Protein AF-A0A4U7CE16-F1 (afdb_monomer_lite)

Sequence (248 aa):
MDGSRDRGVTTVVATILMVAIVVILAATISVVILDFESELPEPQQLRGFGDTEVTLGPEHRSWGGWNNGNSNPPRGDIDVVRVPYVAGPTFQGDEVGSILVSWEGSNGEGGQVRFLNPNRFDADTAQTFHDGDVGDFCTGDFGVGETLTIRMAHNRYQAGGTGTDVADIGEQYVESNQNDIARGDDEPFFRVENRYPIDFSGDRPMEPGDSVEILLIGVNDEQPIARTTAVATAASGEPTERDKPECR

Foldseek 3Di:
DDDDDPDDDPPVVVVVVVVVVVVVVVVPQPQPDDDPPDDDPDDFFDWGWGAKAKEAALAAAPDPQQQVPPPCRVGHQKIKIKIATADGDKAALQFFQKKKKWWADPVRFIKIKIAGAPVPPDPPVPQDDDVPDLADKDAGIADHRKMKMFIWGWCQRGDDDPPHHCVVPNTWTDFFCRGAIAMHPRAHHTHTNTTRGMDMDTDHDDDFFIKMKMFTATSVNPDTNDIDIDTYHYDPDYRHYDDRDGND

Structure (mmCIF, N/CA/C/O backbone):
data_AF-A0A4U7CE16-F1
#
_entry.id   AF-A0A4U7CE16-F1
#
loop_
_atom_site.group_PDB
_atom_site.id
_atom_site.type_symbol
_atom_site.label_atom_id
_atom_site.label_alt_id
_atom_site.label_comp_id
_atom_site.label_asym_id
_atom_site.label_entity_id
_atom_site.label_seq_id
_atom_site.pdbx_PDB_ins_code
_atom_site.Cartn_x
_atom_site.Cartn_y
_atom_site.Cartn_z
_atom_site.occupancy
_atom_site.B_iso_or_equiv
_atom_site.auth_seq_id
_atom_site.auth_comp_id
_atom_site.auth_asym_id
_atom_site.auth_atom_id
_atom_site.pdbx_PDB_model_num
ATOM 1 N N . MET A 1 1 ? 0.925 35.547 64.489 1.00 35.84 1 MET A N 1
ATOM 2 C CA . MET A 1 1 ? 1.123 36.283 63.226 1.00 35.84 1 MET A CA 1
ATOM 3 C C . MET A 1 1 ? 2.478 35.858 62.698 1.00 35.84 1 MET A C 1
ATOM 5 O O . MET A 1 1 ? 3.447 36.059 63.406 1.00 35.84 1 MET A O 1
ATOM 9 N N . ASP A 1 2 ? 2.658 35.212 61.565 1.00 41.19 2 ASP A N 1
ATOM 10 C CA . ASP A 1 2 ? 1.772 34.566 60.610 1.00 41.19 2 ASP A CA 1
ATOM 11 C C . ASP A 1 2 ? 2.713 33.612 59.856 1.00 41.19 2 ASP A C 1
ATOM 13 O O . ASP A 1 2 ? 3.817 34.006 59.480 1.00 41.19 2 ASP A O 1
ATOM 17 N N . GLY A 1 3 ? 2.361 32.335 59.771 1.00 37.75 3 GLY A N 1
ATOM 18 C CA . GLY A 1 3 ? 3.216 31.288 59.218 1.00 37.75 3 GLY A CA 1
ATOM 19 C C . GLY A 1 3 ? 2.505 30.660 58.038 1.00 37.75 3 GLY A C 1
ATOM 20 O O . GLY A 1 3 ? 1.941 29.576 58.182 1.00 37.75 3 GLY A O 1
ATOM 21 N N . SER A 1 4 ? 2.483 31.359 56.903 1.00 46.19 4 SER A N 1
ATOM 22 C CA . SER A 1 4 ? 1.840 30.852 55.695 1.00 46.19 4 SER A CA 1
ATOM 23 C C . SER A 1 4 ? 2.658 29.694 55.119 1.00 46.19 4 SER A C 1
ATOM 25 O O . SER A 1 4 ? 3.797 29.856 54.677 1.00 46.19 4 SER A O 1
ATOM 27 N N . ARG A 1 5 ? 2.082 28.491 55.187 1.00 45.28 5 ARG A N 1
ATOM 28 C CA . ARG A 1 5 ? 2.558 27.286 54.506 1.00 45.28 5 ARG A CA 1
ATOM 29 C C . ARG A 1 5 ? 2.034 27.304 53.071 1.00 45.28 5 ARG A C 1
ATOM 31 O O . ARG A 1 5 ? 0.951 26.796 52.808 1.00 45.28 5 ARG A O 1
ATOM 38 N N . ASP A 1 6 ? 2.843 27.799 52.144 1.00 52.38 6 ASP A N 1
ATOM 39 C CA . ASP A 1 6 ? 2.691 27.510 50.715 1.00 52.38 6 ASP A CA 1
ATOM 40 C C . ASP A 1 6 ? 3.179 26.089 50.421 1.00 52.38 6 ASP A C 1
ATOM 42 O O . ASP A 1 6 ? 4.308 25.909 49.975 1.00 52.38 6 ASP A O 1
ATOM 46 N N . ARG A 1 7 ? 2.371 25.055 50.693 1.00 51.38 7 ARG A N 1
ATOM 47 C CA . ARG A 1 7 ? 2.555 23.710 50.106 1.00 51.38 7 ARG A CA 1
ATOM 48 C C . ARG A 1 7 ? 1.221 22.973 50.055 1.00 51.38 7 ARG A C 1
ATOM 50 O O . ARG A 1 7 ? 0.735 22.518 51.084 1.00 51.38 7 ARG A O 1
ATOM 57 N N . GLY A 1 8 ? 0.662 22.822 48.855 1.00 47.28 8 GLY A N 1
ATOM 58 C CA . GLY A 1 8 ? -0.489 21.937 48.645 1.00 47.28 8 GLY A CA 1
ATOM 59 C C . GLY A 1 8 ? -1.270 22.104 47.342 1.00 47.28 8 GLY A C 1
ATOM 60 O O . GLY A 1 8 ? -2.175 21.315 47.108 1.00 47.28 8 GLY A O 1
ATOM 61 N N . VAL A 1 9 ? -0.957 23.089 46.492 1.00 50.03 9 VAL A N 1
ATOM 62 C CA . VAL A 1 9 ? -1.762 23.350 45.278 1.00 50.03 9 VAL A CA 1
ATOM 63 C C . VAL A 1 9 ? -1.094 22.842 43.992 1.00 50.03 9 VAL A C 1
ATOM 65 O O . VAL A 1 9 ? -1.777 22.503 43.035 1.00 50.03 9 VAL A O 1
ATOM 68 N N . THR A 1 10 ? 0.231 22.689 43.954 1.00 53.84 10 THR A N 1
ATOM 69 C CA . THR A 1 10 ? 0.952 22.357 42.710 1.00 53.84 10 THR A CA 1
ATOM 70 C C . THR A 1 10 ? 0.846 20.890 42.292 1.00 53.84 10 THR A C 1
ATOM 72 O O . THR A 1 10 ? 0.733 20.610 41.103 1.00 53.84 10 THR A O 1
ATOM 75 N N . THR A 1 11 ? 0.834 19.942 43.232 1.00 54.38 11 THR A N 1
ATOM 76 C CA . THR A 1 11 ? 0.821 18.505 42.893 1.00 54.38 11 THR A CA 1
ATOM 77 C C . THR A 1 11 ? -0.542 18.033 42.388 1.00 54.38 11 THR A C 1
ATOM 79 O O . THR A 1 11 ? -0.596 17.242 41.456 1.00 54.38 11 THR A O 1
ATOM 82 N N . VAL A 1 12 ? -1.637 18.551 42.958 1.00 57.28 12 VAL A N 1
ATOM 83 C CA . VAL A 1 12 ? -3.010 18.197 42.551 1.00 57.28 12 VAL A CA 1
ATOM 84 C C . VAL A 1 12 ? -3.356 18.804 41.192 1.00 57.28 12 VAL A C 1
ATOM 86 O O . VAL A 1 12 ? -3.973 18.154 40.356 1.00 57.28 12 VAL A O 1
ATOM 89 N N . VAL A 1 13 ? -2.918 20.038 40.934 1.00 59.47 13 VAL A N 1
ATOM 90 C CA . VAL A 1 13 ? -3.118 20.679 39.629 1.00 59.47 13 VAL A CA 1
ATOM 91 C C . VAL A 1 13 ? -2.316 19.958 38.544 1.00 59.47 13 VAL A C 1
ATOM 93 O O . VAL A 1 13 ? -2.847 19.733 37.462 1.00 59.47 13 VAL A O 1
ATOM 96 N N . ALA A 1 14 ? -1.086 19.522 38.841 1.00 55.75 14 ALA A N 1
ATOM 97 C CA . ALA A 1 14 ? -0.264 18.761 37.901 1.00 55.75 14 ALA A CA 1
ATOM 98 C C . ALA A 1 14 ? -0.860 17.385 37.564 1.00 55.75 14 ALA A C 1
ATOM 100 O O . ALA A 1 14 ? -0.851 16.999 36.398 1.00 55.75 14 ALA A O 1
ATOM 101 N N . THR A 1 15 ? -1.419 16.660 38.541 1.00 62.19 15 THR A N 1
ATOM 102 C CA . THR A 1 15 ? -2.098 15.386 38.262 1.00 62.19 15 THR A CA 1
ATOM 103 C C . THR A 1 15 ? -3.389 15.586 37.480 1.00 62.19 15 THR A C 1
ATOM 105 O O . THR A 1 15 ? -3.625 14.839 36.539 1.00 62.19 15 THR A O 1
ATOM 108 N N . ILE A 1 16 ? -4.191 16.609 37.788 1.00 62.06 16 ILE A N 1
ATOM 109 C CA . ILE A 1 16 ? -5.405 16.912 37.012 1.00 62.06 16 ILE A CA 1
ATOM 110 C C . ILE A 1 16 ? -5.051 17.299 35.570 1.00 62.06 16 ILE A C 1
ATOM 112 O O . ILE A 1 16 ? -5.687 16.807 34.644 1.00 62.06 16 ILE A O 1
ATOM 116 N N . LEU A 1 17 ? -4.019 18.121 35.360 1.00 58.97 17 LEU A N 1
ATOM 117 C CA . LEU A 1 17 ? -3.547 18.490 34.020 1.00 58.97 17 LEU A CA 1
ATOM 118 C C . LEU A 1 17 ? -2.989 17.294 33.249 1.00 58.97 17 LEU A C 1
ATOM 120 O O . LEU A 1 17 ? -3.288 17.147 32.070 1.00 58.97 17 LEU A O 1
ATOM 124 N N . MET A 1 18 ? -2.217 16.422 33.899 1.00 63.91 18 MET A N 1
ATOM 125 C CA . MET A 1 18 ? -1.669 15.229 33.255 1.00 63.91 18 MET A CA 1
ATOM 126 C C . MET A 1 18 ? -2.779 14.240 32.881 1.00 63.91 18 MET A C 1
ATOM 128 O O . MET A 1 18 ? -2.788 13.742 31.761 1.00 63.91 18 MET A O 1
ATOM 132 N N . VAL A 1 19 ? -3.758 14.015 33.765 1.00 55.16 19 VAL A N 1
ATOM 133 C CA . VAL A 1 19 ? -4.943 13.195 33.462 1.00 55.16 19 VAL A CA 1
ATOM 134 C C . VAL A 1 19 ? -5.762 13.831 32.339 1.00 55.16 19 VAL A C 1
ATOM 136 O O . VAL A 1 19 ? -6.171 13.124 31.432 1.00 55.16 19 VAL A O 1
ATOM 139 N N . ALA A 1 20 ? -5.949 15.152 32.334 1.00 49.94 20 ALA A N 1
ATOM 140 C CA . ALA A 1 20 ? -6.667 15.839 31.263 1.00 49.94 20 ALA A CA 1
ATOM 141 C C . ALA A 1 20 ? -5.947 15.728 29.908 1.00 49.94 20 ALA A C 1
ATOM 143 O O . ALA A 1 20 ? -6.600 15.476 28.905 1.00 49.94 20 ALA A O 1
ATOM 144 N N . ILE A 1 21 ? -4.616 15.848 29.868 1.00 54.53 21 ILE A N 1
ATOM 145 C CA . ILE A 1 21 ? -3.825 15.685 28.636 1.00 54.53 21 ILE A CA 1
ATOM 146 C C . ILE A 1 21 ? -3.866 14.234 28.151 1.00 54.53 21 ILE A C 1
ATOM 148 O O . ILE A 1 21 ? -4.062 14.004 26.964 1.00 54.53 21 ILE A O 1
ATOM 152 N N . VAL A 1 22 ? -3.746 13.254 29.052 1.00 55.81 22 VAL A N 1
ATOM 153 C CA . VAL A 1 22 ? -3.864 11.830 28.698 1.00 55.81 22 VAL A CA 1
ATOM 154 C C . VAL A 1 22 ? -5.277 11.498 28.216 1.00 55.81 22 VAL A C 1
ATOM 156 O O . VAL A 1 22 ? -5.419 10.744 27.265 1.00 55.81 22 VAL A O 1
ATOM 159 N N . VAL A 1 23 ? -6.322 12.091 28.802 1.00 51.50 23 VAL A N 1
ATOM 160 C CA . VAL A 1 23 ? -7.711 11.920 28.344 1.00 51.50 23 VAL A CA 1
ATOM 161 C C . VAL A 1 23 ? -7.940 12.594 26.991 1.00 51.50 23 VAL A C 1
ATOM 163 O O . VAL A 1 23 ? -8.629 12.019 26.161 1.00 51.50 23 VAL A O 1
ATOM 166 N N . ILE A 1 24 ? -7.343 13.760 26.729 1.00 52.06 24 ILE A N 1
ATOM 167 C CA . ILE A 1 24 ? -7.416 14.415 25.413 1.00 52.06 24 ILE A CA 1
ATOM 168 C C . ILE A 1 24 ? -6.667 13.587 24.358 1.00 52.06 24 ILE A C 1
ATOM 170 O O . ILE A 1 24 ? -7.214 13.372 23.286 1.00 52.06 24 ILE A O 1
ATOM 174 N N . LEU A 1 25 ? -5.479 13.057 24.671 1.00 45.91 25 LEU A N 1
ATOM 175 C CA . LEU A 1 25 ? -4.702 12.189 23.771 1.00 45.91 25 LEU A CA 1
ATOM 176 C C . LEU A 1 25 ? -5.328 10.795 23.580 1.00 45.91 25 LEU A C 1
ATOM 178 O O . LEU A 1 25 ? -5.179 10.194 22.526 1.00 45.91 25 LEU A O 1
ATOM 182 N N . ALA A 1 26 ? -6.048 10.268 24.573 1.00 44.22 26 ALA A N 1
ATOM 183 C CA . ALA A 1 26 ? -6.816 9.030 24.429 1.00 44.22 26 ALA A CA 1
ATOM 184 C C . ALA A 1 26 ? -8.153 9.256 23.698 1.00 44.22 26 ALA A C 1
ATOM 186 O O . ALA A 1 26 ? -8.701 8.325 23.116 1.00 44.22 26 ALA A O 1
ATOM 187 N N . ALA A 1 27 ? -8.681 10.484 23.718 1.00 42.16 27 ALA A N 1
ATOM 188 C CA . ALA A 1 27 ? -9.877 10.877 22.977 1.00 42.16 27 ALA A CA 1
ATOM 189 C C . ALA A 1 27 ? -9.585 11.268 21.519 1.00 42.16 27 ALA A C 1
ATOM 191 O O . ALA A 1 27 ? -10.527 11.405 20.745 1.00 42.16 27 ALA A O 1
ATOM 192 N N . THR A 1 28 ? -8.316 11.397 21.115 1.00 40.38 28 THR A N 1
ATOM 193 C CA . THR A 1 28 ? -7.918 11.511 19.703 1.00 40.38 28 THR A CA 1
ATOM 194 C C . THR A 1 28 ? -7.777 10.149 19.027 1.00 40.38 28 THR A C 1
ATOM 196 O O . THR A 1 28 ? -6.995 10.015 18.097 1.00 40.38 28 THR A O 1
ATOM 199 N N . ILE A 1 29 ? -8.550 9.138 19.442 1.00 39.38 29 ILE A N 1
ATOM 200 C CA . ILE A 1 29 ? -8.924 8.078 18.502 1.00 39.38 29 ILE A CA 1
ATOM 201 C C . ILE A 1 29 ? -9.864 8.761 17.511 1.00 39.38 29 ILE A C 1
ATOM 203 O O . ILE A 1 29 ? -11.071 8.871 17.744 1.00 39.38 29 ILE A O 1
ATOM 207 N N . SER A 1 30 ? -9.283 9.320 16.455 1.00 36.53 30 SER A N 1
ATOM 208 C CA . SER A 1 30 ? -10.023 9.951 15.374 1.00 36.53 30 SER A CA 1
ATOM 209 C C . SER A 1 30 ? -10.700 8.843 14.579 1.00 36.53 30 SER A C 1
ATOM 211 O O . SER A 1 30 ? -10.203 8.412 13.547 1.00 36.53 30 SER A O 1
ATOM 213 N N . VAL A 1 31 ? -11.840 8.350 15.067 1.00 39.25 31 VAL A N 1
ATOM 214 C CA . VAL A 1 31 ? -12.735 7.555 14.228 1.00 39.25 31 VAL A CA 1
ATOM 215 C C . VAL A 1 31 ? -13.282 8.525 13.183 1.00 39.25 31 VAL A C 1
ATOM 217 O O . VAL A 1 31 ? -14.218 9.281 13.449 1.00 39.25 31 VAL A O 1
ATOM 220 N N . VAL A 1 32 ? -12.643 8.575 12.016 1.00 41.62 32 VAL A N 1
ATOM 221 C CA . VAL A 1 32 ? -13.118 9.355 10.872 1.00 41.62 32 VAL A CA 1
ATOM 222 C C . VAL A 1 32 ? -14.379 8.668 10.346 1.00 41.62 32 VAL A C 1
ATOM 224 O O . VAL A 1 32 ? -14.320 7.736 9.553 1.00 41.62 32 VAL A O 1
ATOM 227 N N . ILE A 1 33 ? -15.541 9.103 10.837 1.00 44.31 33 ILE A N 1
ATOM 228 C CA . ILE A 1 33 ? -16.855 8.696 10.330 1.00 44.31 33 ILE A CA 1
ATOM 229 C C . ILE A 1 33 ? -17.274 9.739 9.293 1.00 44.31 33 ILE A C 1
ATOM 231 O O . ILE A 1 33 ? -17.913 10.736 9.626 1.00 44.31 33 ILE A O 1
ATOM 235 N N . LEU A 1 34 ? -16.869 9.541 8.040 1.00 44.91 34 LEU A N 1
ATOM 236 C CA . LEU A 1 34 ? -17.351 10.335 6.911 1.00 44.91 34 LEU A CA 1
ATOM 237 C C . LEU A 1 34 ? -18.367 9.506 6.116 1.00 44.91 34 LEU A C 1
ATOM 239 O O . LEU A 1 34 ? -18.010 8.610 5.360 1.00 44.91 34 LEU A O 1
ATOM 243 N N . ASP A 1 35 ? -19.634 9.814 6.385 1.00 39.78 35 ASP A N 1
ATOM 244 C CA . ASP A 1 35 ? -20.831 9.656 5.551 1.00 39.78 35 ASP A CA 1
ATOM 245 C C . ASP A 1 35 ? -20.966 8.351 4.725 1.00 39.78 35 ASP A C 1
ATOM 247 O O . ASP A 1 35 ? -20.438 8.209 3.619 1.00 39.78 35 ASP A O 1
ATOM 251 N N . PHE A 1 36 ? -21.727 7.393 5.267 1.00 47.00 36 PHE A N 1
ATOM 252 C CA . PHE A 1 36 ? -22.255 6.213 4.559 1.00 47.00 36 PHE A CA 1
ATOM 253 C C . PHE A 1 36 ? -23.797 6.253 4.451 1.00 47.00 36 PHE A C 1
ATOM 255 O O . PHE A 1 36 ? -24.425 5.244 4.135 1.00 47.00 36 PHE A O 1
ATOM 262 N N . GLU A 1 37 ? -24.444 7.388 4.746 1.00 38.41 37 GLU A N 1
ATOM 263 C CA . GLU A 1 37 ? -25.872 7.404 5.100 1.00 38.41 37 GLU A CA 1
ATOM 264 C C . GLU A 1 37 ? -26.881 7.478 3.938 1.00 38.41 37 GLU A C 1
ATOM 266 O O . GLU A 1 37 ? -28.078 7.560 4.204 1.00 38.41 37 GLU A O 1
ATOM 271 N N . SER A 1 38 ? -26.490 7.409 2.658 1.00 35.25 38 SER A N 1
ATOM 272 C CA . SER A 1 38 ? -27.481 7.630 1.583 1.00 35.25 38 SER A CA 1
ATOM 273 C C . SER A 1 38 ? -28.174 6.391 0.996 1.00 35.25 38 SER A C 1
ATOM 275 O O . SER A 1 38 ? -29.303 6.557 0.542 1.00 35.25 38 SER A O 1
ATOM 277 N N . GLU A 1 39 ? -27.602 5.174 0.992 1.00 41.22 39 GLU A N 1
ATOM 278 C CA . GLU A 1 39 ? -28.189 4.061 0.194 1.00 41.22 39 GLU A CA 1
ATOM 279 C C . GLU A 1 39 ? -27.985 2.620 0.731 1.00 41.22 39 GLU A C 1
ATOM 281 O O . GLU A 1 39 ? -27.942 1.672 -0.051 1.00 41.22 39 GLU A O 1
ATOM 286 N N . LEU A 1 40 ? -27.898 2.385 2.048 1.00 44.66 40 LEU A N 1
ATOM 287 C CA . LEU A 1 40 ? -27.743 1.013 2.574 1.00 44.66 40 LEU A CA 1
ATOM 288 C C . LEU A 1 40 ? -29.039 0.451 3.205 1.00 44.66 40 LEU A C 1
ATOM 290 O O . LEU A 1 40 ? -29.602 1.085 4.098 1.00 44.66 40 LEU A O 1
ATOM 294 N N . PRO A 1 41 ? -29.524 -0.741 2.784 1.00 46.22 41 PRO A N 1
ATOM 295 C CA . PRO A 1 41 ? -30.792 -1.316 3.256 1.00 46.22 41 PRO A CA 1
ATOM 296 C C . PRO A 1 41 ? -30.761 -1.885 4.689 1.00 46.22 41 PRO A C 1
ATOM 298 O O . PRO A 1 41 ? -31.822 -2.178 5.235 1.00 46.22 41 PRO A O 1
ATOM 301 N N . GLU A 1 42 ? -29.592 -2.002 5.328 1.00 45.81 42 GLU A N 1
ATOM 302 C CA . GLU A 1 42 ? -29.445 -2.428 6.727 1.00 45.81 42 GLU A CA 1
ATOM 303 C C . GLU A 1 42 ? -28.294 -1.672 7.416 1.00 45.81 42 GLU A C 1
ATOM 305 O O . GLU A 1 42 ? -27.315 -1.319 6.749 1.00 45.81 42 GLU A O 1
ATOM 310 N N . PRO A 1 43 ? -28.370 -1.420 8.740 1.00 48.38 43 PRO A N 1
ATOM 311 C CA . PRO A 1 43 ? -27.277 -0.795 9.473 1.00 48.38 43 PRO A CA 1
ATOM 312 C C . PRO A 1 43 ? -26.073 -1.740 9.486 1.00 48.38 43 PRO A C 1
ATOM 314 O O . PRO A 1 43 ? -26.057 -2.732 10.217 1.00 48.38 43 PRO A O 1
ATOM 317 N N . GLN A 1 44 ? -25.054 -1.434 8.680 1.00 53.88 44 GLN A N 1
ATOM 318 C CA . GLN A 1 44 ? -23.763 -2.104 8.790 1.00 53.88 44 GLN A CA 1
ATOM 319 C C . GLN A 1 44 ? -23.254 -1.943 10.229 1.00 53.88 44 GLN A C 1
ATOM 321 O O . GLN A 1 44 ? -23.283 -0.846 10.793 1.00 53.88 44 GLN A O 1
ATOM 326 N N . GLN A 1 45 ? -22.803 -3.038 10.848 1.00 60.50 45 GLN A N 1
ATOM 327 C CA . GLN A 1 45 ? -22.108 -2.940 12.130 1.00 60.50 45 GLN A CA 1
ATOM 328 C C . GLN A 1 45 ? -20.855 -2.088 11.917 1.00 60.50 45 GLN A C 1
ATOM 330 O O . GLN A 1 45 ? -19.993 -2.448 11.119 1.00 60.50 45 GLN A O 1
ATOM 335 N N . LEU A 1 46 ? -20.796 -0.946 12.603 1.00 72.69 46 LEU A N 1
ATOM 336 C CA . LEU A 1 46 ? -19.742 0.051 12.439 1.00 72.69 46 LEU A CA 1
ATOM 337 C C . LEU A 1 46 ? -18.360 -0.578 12.664 1.00 72.69 46 LEU A C 1
ATOM 339 O O . LEU A 1 46 ? -18.112 -1.189 13.705 1.00 72.69 46 LEU A O 1
ATOM 343 N N . ARG A 1 47 ? -17.467 -0.386 11.689 1.00 85.62 47 ARG A N 1
ATOM 344 C CA . ARG A 1 47 ? -16.061 -0.795 11.741 1.00 85.62 47 ARG A CA 1
ATOM 345 C C . ARG A 1 47 ? -15.200 0.451 11.888 1.00 85.62 47 ARG A C 1
ATOM 347 O O . ARG A 1 47 ? -15.240 1.338 11.042 1.00 85.62 47 ARG A O 1
ATOM 354 N N . GLY A 1 48 ? -14.481 0.541 12.999 1.00 87.19 48 GLY A N 1
ATOM 355 C CA . GLY A 1 48 ? -13.644 1.674 13.363 1.00 87.19 48 GLY A CA 1
ATOM 356 C C . GLY A 1 48 ? -12.168 1.343 13.215 1.00 87.19 48 GLY A C 1
ATOM 357 O O . GLY A 1 48 ? -11.682 0.372 13.803 1.00 87.19 48 GLY A O 1
ATOM 358 N N . PHE A 1 49 ? -11.458 2.188 12.477 1.00 93.69 49 PHE A N 1
ATOM 359 C CA . PHE A 1 49 ? -10.003 2.171 12.393 1.00 93.69 49 PHE A CA 1
ATOM 360 C C . PHE A 1 49 ? -9.393 3.224 13.321 1.00 93.69 49 PHE A C 1
ATOM 362 O O . PHE A 1 49 ? -10.025 4.236 13.631 1.00 93.69 49 PHE A O 1
ATOM 369 N N . GLY A 1 50 ? -8.188 2.941 13.808 1.00 91.94 50 GLY A N 1
ATOM 370 C CA . GLY A 1 50 ? -7.345 3.919 14.485 1.00 91.94 50 GLY A CA 1
ATOM 371 C C . GLY A 1 50 ? -6.611 4.808 13.481 1.00 91.94 50 GLY A C 1
ATOM 372 O O . GLY A 1 50 ? -6.924 4.816 12.288 1.00 91.94 50 GLY A O 1
ATOM 373 N N . ASP A 1 51 ? -5.598 5.521 13.969 1.00 94.50 51 ASP A N 1
ATOM 374 C CA . ASP A 1 51 ? -4.777 6.392 13.131 1.00 94.50 51 ASP A CA 1
ATOM 375 C C . ASP A 1 51 ? -4.056 5.560 12.063 1.00 94.50 51 ASP A C 1
ATOM 377 O O . ASP A 1 51 ? -3.207 4.719 12.360 1.00 94.50 51 ASP A O 1
ATOM 381 N N . THR A 1 52 ? -4.456 5.762 10.810 1.00 97.12 52 THR A N 1
ATOM 382 C CA . THR A 1 52 ? -3.872 5.077 9.658 1.00 97.12 52 THR A CA 1
ATOM 383 C C . THR A 1 52 ? -2.600 5.790 9.228 1.00 97.12 52 THR A C 1
ATOM 385 O O . THR A 1 52 ? -2.578 7.013 9.096 1.00 97.12 52 THR A O 1
ATOM 388 N N . GLU A 1 53 ? -1.546 5.024 8.974 1.00 98.31 53 GLU A N 1
ATOM 389 C CA . GLU A 1 53 ? -0.251 5.550 8.552 1.00 98.31 53 GLU A CA 1
ATOM 390 C C . GLU A 1 53 ? 0.044 5.133 7.115 1.00 98.31 53 GLU A C 1
ATOM 392 O O . GLU A 1 53 ? -0.098 3.963 6.761 1.00 98.31 53 GLU A O 1
ATOM 397 N N . VAL A 1 54 ? 0.503 6.077 6.293 1.00 98.69 54 VAL A N 1
ATOM 398 C CA . VAL A 1 54 ? 1.001 5.806 4.940 1.00 98.69 54 VAL A CA 1
ATOM 399 C C . VAL A 1 54 ? 2.444 6.276 4.868 1.00 98.69 54 VAL A C 1
ATOM 401 O O . VAL A 1 54 ? 2.732 7.474 4.951 1.00 98.69 54 VAL A O 1
ATOM 404 N N . THR A 1 55 ? 3.356 5.319 4.727 1.00 98.50 55 THR A N 1
ATOM 405 C CA . THR A 1 55 ? 4.794 5.574 4.632 1.00 98.50 55 THR A CA 1
ATOM 406 C C . THR A 1 55 ? 5.297 5.172 3.256 1.00 98.50 55 THR A C 1
ATOM 408 O O . THR A 1 55 ? 5.153 4.021 2.846 1.00 98.50 55 THR A O 1
ATOM 411 N N . LEU A 1 56 ? 5.906 6.120 2.551 1.00 97.94 56 LEU A N 1
ATOM 412 C CA . LEU A 1 56 ? 6.391 5.935 1.192 1.00 97.94 56 LEU A CA 1
ATOM 413 C C . LEU A 1 56 ? 7.841 5.456 1.181 1.00 97.94 56 LEU A C 1
ATOM 415 O O . LEU A 1 56 ? 8.723 6.136 1.716 1.00 97.94 56 LEU A O 1
ATOM 419 N N . GLY A 1 57 ? 8.073 4.313 0.544 1.00 96.31 57 GLY A N 1
ATOM 420 C CA . GLY A 1 57 ? 9.365 3.651 0.409 1.00 96.31 57 GLY A CA 1
ATOM 421 C C . GLY A 1 57 ? 10.123 3.314 1.706 1.00 96.31 57 GLY A C 1
ATOM 422 O O . GLY A 1 57 ? 11.340 3.505 1.719 1.00 96.31 57 GLY A O 1
ATOM 423 N N . PRO A 1 58 ? 9.504 2.849 2.811 1.00 96.69 58 PRO A N 1
ATOM 424 C CA . PRO A 1 58 ? 10.267 2.340 3.958 1.00 96.69 58 PRO A CA 1
ATOM 425 C C . PRO A 1 58 ? 10.946 0.993 3.669 1.00 96.69 58 PRO A C 1
ATOM 427 O O . PRO A 1 58 ? 11.891 0.614 4.361 1.00 96.69 58 PRO A O 1
ATOM 430 N N . GLU A 1 59 ? 10.469 0.269 2.657 1.00 95.88 59 GLU A N 1
ATOM 431 C CA . GLU A 1 59 ? 10.933 -1.062 2.282 1.00 95.88 59 GLU A CA 1
ATOM 432 C C . GLU A 1 59 ? 11.349 -1.077 0.805 1.00 95.88 59 GLU A C 1
ATOM 434 O O . GLU A 1 59 ? 10.866 -0.277 -0.002 1.00 95.88 59 GLU A O 1
ATOM 439 N N . HIS A 1 60 ? 12.241 -1.994 0.437 1.00 93.38 60 HIS A N 1
ATOM 440 C CA . HIS A 1 60 ? 12.574 -2.251 -0.960 1.00 93.38 60 HIS A CA 1
ATOM 441 C C . HIS A 1 60 ? 12.542 -3.740 -1.290 1.00 93.38 60 HIS A C 1
ATOM 443 O O . HIS A 1 60 ? 12.754 -4.600 -0.430 1.00 93.38 60 HIS A O 1
ATOM 449 N N . ARG A 1 61 ? 12.305 -4.056 -2.564 1.00 91.06 61 ARG A N 1
ATOM 450 C CA . ARG A 1 61 ? 12.336 -5.442 -3.050 1.00 91.06 61 ARG A CA 1
ATOM 451 C C . ARG A 1 61 ? 13.765 -6.015 -2.961 1.00 91.06 61 ARG A C 1
ATOM 453 O O . ARG A 1 61 ? 14.728 -5.308 -3.252 1.00 91.06 61 ARG A O 1
ATOM 460 N N . SER A 1 62 ? 13.912 -7.305 -2.646 1.00 82.31 62 SER A N 1
ATOM 461 C CA . SER A 1 62 ? 15.214 -7.989 -2.471 1.00 82.31 62 SER A CA 1
ATOM 462 C C . SER A 1 62 ? 16.050 -8.216 -3.748 1.00 82.31 62 SER A C 1
ATOM 464 O O . SER A 1 62 ? 17.116 -8.827 -3.713 1.00 82.31 62 SER A O 1
ATOM 466 N N . TRP A 1 63 ? 15.618 -7.709 -4.908 1.00 78.94 63 TRP A N 1
ATOM 467 C CA . TRP A 1 63 ? 16.337 -7.856 -6.181 1.00 78.94 63 TRP A CA 1
ATOM 468 C C . TRP A 1 63 ? 17.048 -6.554 -6.576 1.00 78.94 63 TRP A C 1
ATOM 470 O O . TRP A 1 63 ? 16.454 -5.486 -6.565 1.00 78.94 63 TRP A O 1
ATOM 480 N N . GLY A 1 64 ? 18.307 -6.622 -7.016 1.00 71.75 64 GLY A N 1
ATOM 481 C CA . GLY A 1 64 ? 19.159 -5.434 -7.202 1.00 71.75 64 GLY A CA 1
ATOM 482 C C . GLY A 1 64 ? 18.751 -4.406 -8.275 1.00 71.75 64 GLY A C 1
ATOM 483 O O . GLY A 1 64 ? 19.427 -3.392 -8.400 1.00 71.75 64 GLY A O 1
ATOM 484 N N . GLY A 1 65 ? 17.694 -4.639 -9.061 1.00 77.88 65 GLY A N 1
ATOM 485 C CA . GLY A 1 65 ? 17.201 -3.676 -10.058 1.00 77.88 65 GLY A CA 1
ATOM 486 C C . GLY A 1 65 ? 16.178 -2.677 -9.515 1.00 77.88 65 GLY A C 1
ATOM 487 O O . GLY A 1 65 ? 15.765 -1.782 -10.249 1.00 77.88 65 GLY A O 1
ATOM 488 N N . TRP A 1 66 ? 15.801 -2.800 -8.239 1.00 82.31 66 TRP A N 1
ATOM 489 C CA . TRP A 1 66 ? 14.825 -1.937 -7.576 1.00 82.31 66 TRP A CA 1
ATOM 490 C C . TRP A 1 66 ? 15.229 -0.455 -7.544 1.00 82.31 66 TRP A C 1
ATOM 492 O O . TRP A 1 66 ? 14.351 0.393 -7.476 1.00 82.31 66 TRP A O 1
ATOM 502 N N . ASN A 1 67 ? 16.532 -0.143 -7.602 1.00 81.06 67 ASN A N 1
ATOM 503 C CA . ASN A 1 67 ? 17.092 1.208 -7.466 1.00 81.06 67 ASN A CA 1
ATOM 504 C C . ASN A 1 67 ? 17.824 1.729 -8.718 1.00 81.06 67 ASN A C 1
ATOM 506 O O . ASN A 1 67 ? 18.503 2.752 -8.632 1.00 81.06 67 ASN A O 1
ATOM 510 N N . ASN A 1 68 ? 17.761 1.028 -9.857 1.00 80.44 68 ASN A N 1
ATOM 511 C CA . ASN A 1 68 ? 18.475 1.393 -11.091 1.00 80.44 68 ASN A CA 1
ATOM 512 C C . ASN A 1 68 ? 19.987 1.624 -10.865 1.00 80.44 68 ASN A C 1
ATOM 514 O O . ASN A 1 68 ? 20.594 2.559 -11.388 1.00 80.44 68 ASN A O 1
ATOM 518 N N . GLY A 1 69 ? 20.606 0.818 -9.999 1.00 75.50 69 GLY A N 1
ATOM 519 C CA . GLY A 1 69 ? 22.022 0.964 -9.658 1.00 75.50 69 GLY A CA 1
ATOM 520 C C . GLY A 1 69 ? 22.357 2.242 -8.880 1.00 75.50 69 GLY A C 1
ATOM 521 O O . GLY A 1 69 ? 23.538 2.541 -8.685 1.00 75.50 69 GLY A O 1
ATOM 522 N N . ASN A 1 70 ? 21.355 2.996 -8.416 1.00 74.38 70 ASN A N 1
ATOM 523 C CA . ASN A 1 70 ? 21.556 4.092 -7.485 1.00 74.38 70 ASN A CA 1
ATOM 524 C C . ASN A 1 70 ? 21.980 3.514 -6.132 1.00 74.38 70 ASN A C 1
ATOM 526 O O . ASN A 1 70 ? 21.209 2.832 -5.468 1.00 74.38 70 ASN A O 1
ATOM 530 N N . SER A 1 71 ? 23.206 3.810 -5.708 1.00 68.69 71 SER A N 1
ATOM 531 C CA . SER A 1 71 ? 23.745 3.332 -4.434 1.00 68.69 71 SER A CA 1
ATOM 532 C C . SER A 1 71 ? 23.151 4.026 -3.203 1.00 68.69 71 SER A C 1
ATOM 534 O O . SER A 1 71 ? 23.476 3.624 -2.094 1.00 68.69 71 SER A O 1
ATOM 536 N N . ASN A 1 72 ? 22.365 5.093 -3.383 1.00 69.50 72 ASN A N 1
ATOM 537 C CA . ASN A 1 72 ? 21.711 5.840 -2.307 1.00 69.50 72 ASN A CA 1
ATOM 538 C C . ASN A 1 72 ? 20.344 6.387 -2.775 1.00 69.50 72 ASN A C 1
ATOM 540 O O . ASN A 1 72 ? 20.192 7.599 -2.987 1.00 69.50 72 ASN A O 1
ATOM 544 N N . PRO A 1 73 ? 19.368 5.508 -3.052 1.00 73.50 73 PRO A N 1
ATOM 545 C CA . PRO A 1 73 ? 18.037 5.936 -3.448 1.00 73.50 73 PRO A CA 1
ATOM 546 C C . PRO A 1 73 ? 17.365 6.674 -2.280 1.00 73.50 73 PRO A C 1
ATOM 548 O O . PRO A 1 73 ? 17.533 6.289 -1.127 1.00 73.50 73 PRO A O 1
ATOM 551 N N . PRO A 1 74 ? 16.598 7.744 -2.551 1.00 80.88 74 PRO A N 1
ATOM 552 C CA . PRO A 1 74 ? 16.029 8.586 -1.497 1.00 80.88 74 PRO A CA 1
ATOM 553 C C . PRO A 1 74 ? 14.980 7.865 -0.635 1.00 80.88 74 PRO A C 1
ATOM 555 O O . PRO A 1 74 ? 14.667 8.342 0.452 1.00 80.88 74 PRO A O 1
ATOM 558 N N . ARG A 1 75 ? 14.409 6.769 -1.147 1.00 90.44 75 ARG A N 1
ATOM 559 C CA . ARG A 1 75 ? 13.461 5.871 -0.483 1.00 90.44 75 ARG A CA 1
ATOM 560 C C . ARG A 1 75 ? 13.424 4.535 -1.227 1.00 90.44 75 ARG A C 1
ATOM 562 O O . ARG A 1 75 ? 13.870 4.452 -2.374 1.00 90.44 75 ARG A O 1
ATOM 569 N N . GLY A 1 76 ? 12.891 3.518 -0.567 1.00 93.62 76 GLY A N 1
ATOM 570 C CA . GLY A 1 76 ? 12.587 2.214 -1.138 1.00 93.62 76 GLY A CA 1
ATOM 571 C C . GLY A 1 76 ? 11.486 2.270 -2.196 1.00 93.62 76 GLY A C 1
ATOM 572 O O . GLY A 1 76 ? 10.918 3.328 -2.473 1.00 93.62 76 GLY A O 1
ATOM 573 N N . ASP A 1 77 ? 11.201 1.124 -2.803 1.00 93.94 77 ASP A N 1
ATOM 574 C CA . ASP A 1 77 ? 10.213 0.990 -3.872 1.00 93.94 77 ASP A CA 1
ATOM 575 C C . ASP A 1 77 ? 8.948 0.218 -3.480 1.00 93.94 77 ASP A C 1
ATOM 577 O O . ASP A 1 77 ? 8.162 -0.175 -4.345 1.00 93.94 77 ASP A O 1
ATOM 581 N N . ILE A 1 78 ? 8.758 0.023 -2.175 1.00 96.75 78 ILE A N 1
ATOM 582 C CA . ILE A 1 78 ? 7.551 -0.527 -1.570 1.00 96.75 78 ILE A CA 1
ATOM 583 C C . ILE A 1 78 ? 6.986 0.522 -0.616 1.00 96.75 78 ILE A C 1
ATOM 585 O O . ILE A 1 78 ? 7.617 0.865 0.385 1.00 96.75 78 ILE A O 1
ATOM 589 N N . ASP A 1 79 ? 5.782 0.996 -0.910 1.00 98.12 79 ASP A N 1
ATOM 590 C CA . ASP A 1 79 ? 5.005 1.837 -0.006 1.00 98.12 79 ASP A CA 1
ATOM 591 C C . ASP A 1 79 ? 4.206 0.962 0.961 1.00 98.12 79 ASP A C 1
ATOM 593 O O . ASP A 1 79 ? 3.710 -0.106 0.590 1.00 98.12 79 ASP A O 1
ATOM 597 N N . VAL A 1 80 ? 4.074 1.417 2.207 1.00 98.62 80 VAL A N 1
ATOM 598 C CA . VAL A 1 80 ? 3.435 0.658 3.285 1.00 98.62 80 VAL A CA 1
ATOM 599 C C . VAL A 1 80 ? 2.307 1.470 3.902 1.00 98.62 80 VAL A C 1
ATOM 601 O O . VAL A 1 80 ? 2.515 2.590 4.373 1.00 98.62 80 VAL A O 1
ATOM 604 N N . VAL A 1 81 ? 1.119 0.870 3.948 1.00 98.75 81 VAL A N 1
ATOM 605 C CA . VAL A 1 81 ? -0.047 1.402 4.655 1.00 98.75 81 VAL A CA 1
ATOM 606 C C . VAL A 1 81 ? -0.324 0.550 5.884 1.00 98.75 81 VAL A C 1
ATOM 608 O O . VAL A 1 81 ? -0.413 -0.674 5.783 1.00 98.75 81 VAL A O 1
ATOM 611 N N . ARG A 1 82 ? -0.468 1.188 7.046 1.00 98.56 82 ARG A N 1
ATOM 612 C CA . ARG A 1 82 ? -0.793 0.539 8.320 1.00 98.56 82 ARG A CA 1
ATOM 613 C C . ARG A 1 82 ? -2.150 1.016 8.799 1.00 98.56 82 ARG A C 1
ATOM 615 O O . ARG A 1 82 ? -2.317 2.199 9.072 1.00 98.56 82 ARG A O 1
ATOM 622 N N . VAL A 1 83 ? -3.099 0.095 8.918 1.00 98.06 83 VAL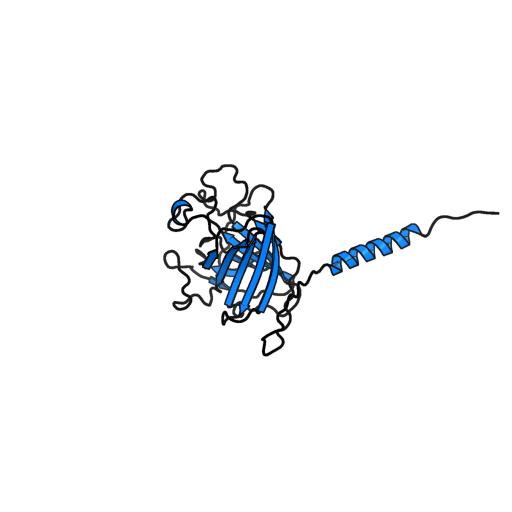 A N 1
ATOM 623 C CA . VAL A 1 83 ? -4.479 0.377 9.326 1.00 98.06 83 VAL A CA 1
ATOM 624 C C . VAL A 1 83 ? -4.780 -0.371 10.630 1.00 98.06 83 VAL A C 1
ATOM 626 O O . VAL A 1 83 ? -5.101 -1.562 10.592 1.00 98.06 83 VAL A O 1
ATOM 629 N N . PRO A 1 84 ? -4.661 0.280 11.801 1.00 97.69 84 PRO A N 1
ATOM 630 C CA . PRO A 1 84 ? -5.036 -0.331 13.073 1.00 97.69 84 PRO A CA 1
ATOM 631 C C . PRO A 1 84 ? -6.550 -0.532 13.143 1.00 97.69 84 PRO A C 1
ATOM 633 O O . PRO A 1 84 ? -7.303 0.417 12.916 1.00 97.69 84 PRO A O 1
ATOM 636 N N . TYR A 1 85 ? -7.022 -1.726 13.499 1.00 96.00 85 TYR A N 1
ATOM 637 C CA . TYR A 1 85 ? -8.453 -1.984 13.671 1.00 96.00 85 TYR A CA 1
ATOM 638 C C . TYR A 1 85 ? -8.844 -1.987 15.144 1.00 96.00 85 TYR A C 1
ATOM 640 O O . TYR A 1 85 ? -8.344 -2.779 15.940 1.00 96.00 85 TYR A O 1
ATOM 648 N N . VAL A 1 86 ? -9.731 -1.066 15.529 1.00 95.88 86 VAL A N 1
ATOM 649 C CA . VAL A 1 86 ? -9.966 -0.731 16.944 1.00 95.88 86 VAL A CA 1
ATOM 650 C C . VAL A 1 86 ? -11.385 -1.030 17.421 1.00 95.88 86 VAL A C 1
ATOM 652 O O . VAL A 1 86 ? -11.600 -1.137 18.628 1.00 95.88 86 VAL A O 1
ATOM 655 N N . ALA A 1 87 ? -12.356 -1.181 16.517 1.00 92.38 87 ALA A N 1
ATOM 656 C CA . ALA A 1 87 ? -13.739 -1.476 16.887 1.00 92.38 87 ALA A CA 1
ATOM 657 C C . ALA A 1 87 ? -14.526 -2.138 15.748 1.00 92.38 87 ALA A C 1
ATOM 659 O O . ALA A 1 87 ? -14.427 -1.700 14.610 1.00 92.38 87 ALA A O 1
ATOM 660 N N . GLY A 1 88 ? -15.378 -3.113 16.069 1.00 91.19 88 GLY A N 1
ATOM 661 C CA . GLY A 1 88 ? -16.291 -3.764 15.121 1.00 91.19 88 GLY A CA 1
ATOM 662 C C . GLY A 1 88 ? -16.132 -5.290 15.083 1.00 91.19 88 GLY A C 1
ATOM 663 O O . GLY A 1 88 ? -15.345 -5.846 15.854 1.00 91.19 88 GLY A O 1
ATOM 664 N N . PRO A 1 89 ? -16.906 -5.995 14.238 1.00 91.75 89 PRO A N 1
ATOM 665 C CA . PRO A 1 89 ? -16.770 -7.439 14.047 1.00 91.75 89 PRO A CA 1
ATOM 666 C C . PRO A 1 89 ? -15.453 -7.801 13.346 1.00 91.75 89 PRO A C 1
ATOM 668 O O . PRO A 1 89 ? -14.896 -6.997 12.602 1.00 91.75 89 PRO A O 1
ATOM 671 N N . THR A 1 90 ? -14.960 -9.020 13.560 1.00 94.50 90 THR A N 1
ATOM 672 C CA . THR A 1 90 ? -13.811 -9.558 12.817 1.00 94.50 90 THR A CA 1
ATOM 673 C C . THR A 1 90 ? -14.104 -9.567 11.323 1.00 94.50 90 THR A C 1
ATOM 675 O O . THR A 1 90 ? -15.170 -10.037 10.922 1.00 94.50 90 THR A O 1
ATOM 678 N N . PHE A 1 91 ? -13.151 -9.107 10.511 1.00 93.06 91 PHE A N 1
ATOM 679 C CA . PHE A 1 91 ? -13.215 -9.331 9.080 1.00 93.06 91 PHE A CA 1
ATOM 680 C C . PHE A 1 91 ? -12.923 -10.786 8.762 1.00 93.06 91 PHE A C 1
ATOM 682 O O . PHE A 1 91 ? -11.826 -11.255 9.051 1.00 93.06 91 PHE A O 1
ATOM 689 N N . GLN A 1 92 ? -13.887 -11.499 8.187 1.00 90.69 92 GLN A N 1
ATOM 690 C CA . GLN A 1 92 ? -13.622 -12.832 7.652 1.00 90.69 92 GLN A CA 1
ATOM 691 C C . GLN A 1 92 ? -12.823 -12.709 6.352 1.00 90.69 92 GLN A C 1
ATOM 693 O O . GLN A 1 92 ? -13.103 -11.833 5.533 1.00 90.69 92 GLN A O 1
ATOM 698 N N . GLY A 1 93 ? -11.832 -13.575 6.145 1.00 82.69 93 GLY A N 1
ATOM 699 C CA . GLY A 1 93 ? -10.976 -13.506 4.953 1.00 82.69 93 GLY A CA 1
ATOM 700 C C . GLY A 1 93 ? -11.731 -13.610 3.620 1.00 82.69 93 GLY A C 1
ATOM 701 O O . GLY A 1 93 ? -11.203 -13.204 2.589 1.00 82.69 93 GLY A O 1
ATOM 702 N N . ASP A 1 94 ? -12.961 -14.122 3.622 1.00 85.38 94 ASP A N 1
ATOM 703 C CA . ASP A 1 94 ? -13.840 -14.262 2.461 1.00 85.38 94 ASP A CA 1
ATOM 704 C C . ASP A 1 94 ? -14.904 -13.160 2.336 1.00 85.38 94 ASP A C 1
ATOM 706 O O . ASP A 1 94 ? -15.553 -13.087 1.300 1.00 85.38 94 ASP A O 1
ATOM 710 N N . GLU A 1 95 ? -15.089 -12.278 3.327 1.00 89.38 95 GLU A N 1
ATOM 711 C CA . GLU A 1 95 ? -16.113 -11.221 3.258 1.00 89.38 95 GLU A CA 1
ATOM 712 C C . GLU A 1 95 ? -15.646 -9.994 2.456 1.00 89.38 95 GLU A C 1
ATOM 714 O O . GLU A 1 95 ? -16.459 -9.231 1.924 1.00 89.38 95 GLU A O 1
ATOM 719 N N . VAL A 1 96 ? -14.329 -9.778 2.409 1.00 91.56 96 VAL A N 1
ATOM 720 C CA . VAL A 1 96 ? -13.705 -8.652 1.716 1.00 91.56 96 VAL A CA 1
ATOM 721 C C . VAL A 1 96 ? -13.444 -9.085 0.281 1.00 91.56 96 VAL A C 1
ATOM 723 O O . VAL A 1 96 ? -12.636 -9.971 0.034 1.00 91.56 96 VAL A O 1
ATOM 726 N N . GLY A 1 97 ? -14.127 -8.477 -0.683 1.00 90.69 97 GLY A N 1
ATOM 727 C CA . GLY A 1 97 ? -13.942 -8.764 -2.102 1.00 90.69 97 GLY A CA 1
ATOM 728 C C . GLY A 1 97 ? -12.687 -8.110 -2.665 1.00 90.69 97 GLY A C 1
ATOM 729 O O . GLY A 1 97 ? -11.974 -8.735 -3.448 1.00 90.69 97 GLY A O 1
ATOM 730 N N . SER A 1 98 ? -12.409 -6.871 -2.262 1.00 93.25 98 SER A N 1
ATOM 731 C CA . SER A 1 98 ? -11.224 -6.123 -2.678 1.00 93.25 98 SER A CA 1
ATOM 732 C C . SER A 1 98 ? -10.859 -5.016 -1.682 1.00 93.25 98 SER A C 1
ATOM 734 O O . SER A 1 98 ? -11.687 -4.565 -0.888 1.00 93.25 98 SER A O 1
ATOM 736 N N . ILE A 1 99 ? -9.598 -4.585 -1.724 1.00 95.69 99 ILE A N 1
ATOM 737 C CA . ILE A 1 99 ? -9.087 -3.416 -1.004 1.00 95.69 99 ILE A CA 1
ATOM 738 C C . ILE A 1 99 ? -8.584 -2.412 -2.030 1.00 95.69 99 ILE A C 1
ATOM 740 O O . ILE A 1 99 ? -7.745 -2.737 -2.869 1.00 95.69 99 ILE A O 1
ATOM 744 N N . LEU A 1 100 ? -9.099 -1.192 -1.954 1.00 96.38 100 LEU A N 1
ATOM 745 C CA . LEU A 1 100 ? -8.693 -0.075 -2.789 1.00 96.38 100 LEU A CA 1
ATOM 746 C C . LEU A 1 100 ? -7.867 0.902 -1.952 1.00 96.38 100 LEU A C 1
ATOM 748 O O . LEU A 1 100 ? -8.284 1.288 -0.862 1.00 96.38 100 LEU A O 1
ATOM 752 N N . VAL A 1 101 ? -6.718 1.309 -2.479 1.00 98.50 101 VAL A N 1
ATOM 753 C CA . VAL A 1 101 ? -5.930 2.429 -1.961 1.00 98.50 101 VAL A CA 1
ATOM 754 C C . VAL A 1 101 ? -5.926 3.505 -3.034 1.00 98.50 101 VAL A C 1
ATOM 756 O O . VAL A 1 101 ? -5.351 3.292 -4.098 1.00 98.50 101 VAL A O 1
ATOM 759 N N . SER A 1 102 ? -6.584 4.630 -2.780 1.00 98.38 102 SER A N 1
ATOM 760 C CA . SER A 1 102 ? -6.656 5.775 -3.690 1.00 98.38 102 SER A CA 1
ATOM 761 C C . SER A 1 102 ? -5.943 6.979 -3.089 1.00 98.38 102 SER A C 1
ATOM 763 O O . SER A 1 102 ? -5.895 7.138 -1.870 1.00 98.38 102 SER A O 1
ATOM 765 N N . TRP A 1 103 ? -5.359 7.825 -3.932 1.00 98.44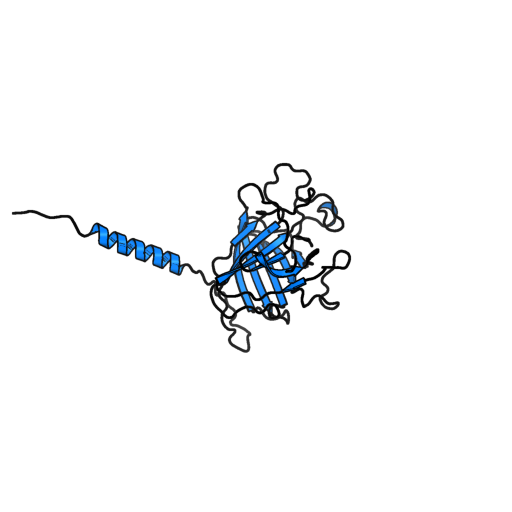 103 TRP A N 1
ATOM 766 C CA . TRP A 1 103 ? -4.708 9.055 -3.496 1.00 98.44 103 TRP A CA 1
ATOM 767 C C . TRP A 1 103 ? -4.987 10.213 -4.438 1.00 98.44 103 TRP A C 1
ATOM 769 O O . TRP A 1 103 ? -5.165 10.033 -5.643 1.00 98.44 103 TRP A O 1
ATOM 779 N N . GLU A 1 104 ? -4.965 11.413 -3.870 1.00 98.31 104 GLU A N 1
ATOM 780 C CA . GLU A 1 104 ? -5.106 12.669 -4.594 1.00 98.31 104 GLU A CA 1
ATOM 781 C C . GLU A 1 104 ? -4.120 13.703 -4.040 1.00 98.31 104 GLU A C 1
ATOM 783 O O . GLU A 1 104 ? -4.031 13.938 -2.828 1.00 98.31 104 GLU A O 1
ATOM 788 N N . GLY A 1 105 ? -3.363 14.321 -4.945 1.00 96.38 105 GLY A N 1
ATOM 789 C CA . GLY A 1 105 ? -2.469 15.424 -4.630 1.00 96.38 105 GLY A CA 1
ATOM 790 C C . GLY A 1 105 ? -3.155 16.782 -4.708 1.00 96.38 105 GLY A C 1
ATOM 791 O O . GLY A 1 105 ? -4.219 16.958 -5.294 1.00 96.38 105 GLY A O 1
ATOM 792 N N . SER A 1 106 ? -2.488 17.808 -4.180 1.00 94.25 106 SER A N 1
ATOM 793 C CA . SER A 1 106 ? -3.007 19.190 -4.206 1.00 94.25 106 SER A CA 1
ATOM 794 C C . SER A 1 106 ? -3.219 19.775 -5.614 1.00 94.25 106 SER A C 1
ATOM 796 O O . SER A 1 106 ? -3.890 20.797 -5.764 1.00 94.25 106 SER A O 1
ATOM 798 N N . ASN A 1 107 ? -2.636 19.148 -6.638 1.00 91.88 107 ASN A N 1
ATOM 799 C CA . ASN A 1 107 ? -2.782 19.496 -8.049 1.00 91.88 107 ASN A CA 1
ATOM 800 C C . ASN A 1 107 ? -3.932 18.747 -8.752 1.00 91.88 107 ASN A C 1
ATOM 802 O O . ASN A 1 107 ? -4.146 18.985 -9.938 1.00 91.88 107 ASN A O 1
ATOM 806 N N . GLY A 1 108 ? -4.661 17.877 -8.042 1.00 93.12 108 GLY A N 1
ATOM 807 C CA . GLY A 1 108 ? -5.732 17.039 -8.589 1.00 93.12 108 GLY A CA 1
ATOM 808 C C . GLY A 1 108 ? -5.242 15.805 -9.351 1.00 93.12 108 GLY A C 1
ATOM 809 O O . GLY A 1 108 ? -6.065 15.033 -9.831 1.00 93.12 108 GLY A O 1
ATOM 810 N N . GLU A 1 109 ? -3.925 15.609 -9.471 1.00 96.25 109 GLU A N 1
ATOM 811 C CA . GLU A 1 109 ? -3.360 14.358 -9.978 1.00 96.25 109 GLU A CA 1
ATOM 812 C C . GLU A 1 109 ? -3.386 13.310 -8.873 1.00 96.25 109 GLU A C 1
ATOM 814 O O . GLU A 1 109 ? -3.142 13.611 -7.698 1.00 96.25 109 GLU A O 1
ATOM 819 N N . GLY A 1 110 ? -3.620 12.065 -9.255 1.00 96.50 110 GLY A N 1
ATOM 820 C CA . GLY A 1 110 ? -3.747 10.989 -8.293 1.00 96.50 110 GLY A CA 1
ATOM 821 C C . GLY A 1 110 ? -3.759 9.629 -8.953 1.00 96.50 110 GLY A C 1
ATOM 822 O O . GLY A 1 110 ? -3.312 9.446 -10.087 1.00 96.50 110 GLY A O 1
ATOM 823 N N . GLY A 1 111 ? -4.282 8.661 -8.223 1.00 97.00 111 GLY A N 1
ATOM 824 C CA . GLY A 1 111 ? -4.454 7.320 -8.734 1.00 97.00 111 GLY A CA 1
ATOM 825 C C . GLY A 1 111 ? -5.033 6.391 -7.695 1.00 97.00 111 GLY A C 1
ATOM 826 O O . GLY A 1 111 ? -5.431 6.797 -6.604 1.00 97.00 111 GLY A O 1
ATOM 827 N N . GLN A 1 112 ? -5.097 5.125 -8.066 1.00 97.31 112 GLN A N 1
ATOM 828 C CA . GLN A 1 112 ? -5.532 4.061 -7.192 1.00 97.31 112 GLN A CA 1
ATOM 829 C C . GLN A 1 112 ? -4.824 2.752 -7.522 1.00 97.31 112 GLN A C 1
ATOM 831 O O . GLN A 1 112 ? -4.432 2.502 -8.664 1.00 97.31 112 GLN A O 1
ATOM 836 N N . VAL A 1 113 ? -4.718 1.909 -6.502 1.00 96.62 113 VAL A N 1
ATOM 837 C CA . VAL A 1 113 ? -4.342 0.503 -6.600 1.00 96.62 113 VAL A CA 1
ATOM 838 C C . VAL A 1 113 ? -5.451 -0.325 -5.973 1.00 96.62 113 VAL A C 1
ATOM 840 O O . VAL A 1 113 ? -5.820 -0.103 -4.818 1.00 96.62 113 VAL A O 1
ATOM 843 N N . ARG A 1 114 ? -5.966 -1.302 -6.717 1.00 94.56 114 ARG A N 1
ATOM 844 C CA . ARG A 1 114 ? -6.914 -2.294 -6.210 1.00 94.56 114 ARG A CA 1
ATOM 845 C C . ARG A 1 114 ? -6.236 -3.651 -6.049 1.00 94.56 114 ARG A C 1
ATOM 847 O O . ARG A 1 114 ? -5.723 -4.224 -7.009 1.00 94.56 114 ARG A O 1
ATOM 854 N N . PHE A 1 115 ? -6.330 -4.185 -4.837 1.00 93.81 115 PHE A N 1
ATOM 855 C CA . PHE A 1 115 ? -6.049 -5.576 -4.508 1.00 93.81 115 PHE A CA 1
ATOM 856 C C . PHE A 1 115 ? -7.357 -6.356 -4.496 1.00 93.81 115 PHE A C 1
ATOM 858 O O . PHE A 1 115 ? -8.241 -6.085 -3.684 1.00 93.81 115 PHE A O 1
ATOM 865 N N . LEU A 1 116 ? -7.493 -7.332 -5.383 1.00 91.75 116 LEU A N 1
ATOM 866 C CA . LEU A 1 116 ? -8.602 -8.279 -5.349 1.00 91.75 116 LEU A CA 1
ATOM 867 C C . LEU A 1 116 ? -8.285 -9.406 -4.363 1.00 91.75 116 LEU A C 1
ATOM 869 O O . LEU A 1 116 ? -7.135 -9.830 -4.270 1.00 91.75 116 LEU A O 1
ATOM 873 N N . ASN A 1 117 ? -9.286 -9.893 -3.633 1.00 90.94 117 ASN A N 1
ATOM 874 C CA . ASN A 1 117 ? -9.126 -11.053 -2.761 1.00 90.94 117 ASN A CA 1
ATOM 875 C C . ASN A 1 117 ? -8.659 -12.282 -3.574 1.00 90.94 117 ASN A C 1
ATOM 877 O O . ASN A 1 117 ? -9.328 -12.620 -4.554 1.00 90.94 117 ASN A O 1
ATOM 881 N N . PRO A 1 118 ? -7.589 -12.993 -3.163 1.00 87.38 118 PRO A N 1
ATOM 882 C CA . PRO A 1 118 ? -7.093 -14.168 -3.879 1.00 87.38 118 PRO A CA 1
ATOM 883 C C . PRO A 1 118 ? -8.119 -15.294 -4.060 1.00 87.38 118 PRO A C 1
ATOM 885 O O . PRO A 1 118 ? -8.096 -15.982 -5.077 1.00 87.38 118 PRO A O 1
ATOM 888 N N . ASN A 1 119 ? -9.088 -15.434 -3.145 1.00 85.69 119 ASN A N 1
ATOM 889 C CA . ASN A 1 119 ? -10.202 -16.384 -3.288 1.00 85.69 119 ASN A CA 1
ATOM 890 C C . ASN A 1 119 ? -11.092 -16.104 -4.511 1.00 85.69 119 ASN A C 1
ATOM 892 O O . ASN A 1 119 ? -11.913 -16.941 -4.881 1.00 85.69 119 ASN A O 1
ATOM 896 N N . ARG A 1 120 ? -10.972 -14.914 -5.106 1.00 83.38 120 ARG A N 1
ATOM 897 C CA . ARG A 1 120 ? -11.764 -14.451 -6.249 1.00 83.38 120 ARG A CA 1
ATOM 898 C C . ARG A 1 120 ? -10.957 -14.391 -7.539 1.00 83.38 120 ARG A C 1
ATOM 900 O O . ARG A 1 120 ? -11.451 -13.873 -8.531 1.00 83.38 120 ARG A O 1
ATOM 907 N N . PHE A 1 121 ? -9.725 -14.893 -7.541 1.00 82.38 121 PHE A N 1
ATOM 908 C CA . PHE A 1 121 ? -8.954 -15.001 -8.771 1.00 82.38 121 PHE A CA 1
ATOM 909 C C . PHE A 1 121 ? -9.582 -16.064 -9.665 1.00 82.38 121 PHE A C 1
ATOM 911 O O . PHE A 1 121 ? -9.457 -17.268 -9.442 1.00 82.38 121 PHE A O 1
ATOM 918 N N . ASP A 1 122 ? -10.287 -15.595 -10.681 1.00 74.12 122 ASP A N 1
ATOM 919 C CA . ASP A 1 122 ? -10.974 -16.413 -11.663 1.00 74.12 122 ASP A CA 1
ATOM 920 C C . ASP A 1 122 ? -10.903 -15.749 -13.046 1.00 74.12 122 ASP A C 1
ATOM 922 O O . ASP A 1 122 ? -10.326 -14.676 -13.224 1.00 74.12 122 ASP A O 1
ATOM 926 N N . ALA A 1 123 ? -11.460 -16.414 -14.057 1.00 63.62 123 ALA A N 1
ATOM 927 C CA . ALA A 1 123 ? -11.449 -15.903 -15.425 1.00 63.62 123 ALA A CA 1
ATOM 928 C C . ALA A 1 123 ? -12.306 -14.635 -15.617 1.00 63.62 123 ALA A C 1
ATOM 930 O O . ALA A 1 123 ? -12.118 -13.934 -16.613 1.00 63.62 123 ALA A O 1
ATOM 931 N N . ASP A 1 124 ? -13.232 -14.347 -14.699 1.00 66.75 124 ASP A N 1
ATOM 932 C CA . ASP A 1 124 ? -14.224 -13.280 -14.827 1.00 66.75 124 ASP A CA 1
ATOM 933 C C . ASP A 1 124 ? -13.748 -11.960 -14.199 1.00 66.75 124 ASP A C 1
ATOM 935 O O . ASP A 1 124 ? -14.227 -10.889 -14.572 1.00 66.75 124 ASP A O 1
ATOM 939 N N . THR A 1 125 ? -12.770 -12.002 -13.293 1.00 66.31 125 THR A N 1
ATOM 940 C CA . THR A 1 125 ? -12.264 -10.808 -12.593 1.00 66.31 125 THR A CA 1
ATOM 941 C C . THR A 1 125 ? -11.278 -9.954 -13.392 1.00 66.31 125 THR A C 1
ATOM 943 O O . THR A 1 125 ? -10.911 -8.872 -12.939 1.00 66.31 125 THR A O 1
ATOM 946 N N . ALA A 1 126 ? -10.882 -10.392 -14.593 1.00 55.88 126 ALA A N 1
ATOM 947 C CA . ALA A 1 126 ? -10.017 -9.664 -15.531 1.00 55.88 126 ALA A CA 1
ATOM 948 C C . ALA A 1 126 ? -8.676 -9.158 -14.954 1.00 55.88 126 ALA A C 1
ATOM 950 O O . ALA A 1 126 ? -7.995 -8.371 -15.614 1.00 55.88 126 ALA A O 1
ATOM 951 N N . GLN A 1 127 ? -8.261 -9.621 -13.768 1.00 61.75 127 GLN A N 1
ATOM 952 C CA . GLN A 1 127 ? -6.925 -9.348 -13.258 1.00 61.75 127 GLN A CA 1
ATOM 953 C C . GLN A 1 127 ? -5.903 -10.034 -14.163 1.00 61.75 127 GLN A C 1
ATOM 955 O O . GLN A 1 127 ? -5.930 -11.248 -14.371 1.00 61.75 127 GLN A O 1
ATOM 960 N N . THR A 1 128 ? -5.017 -9.233 -14.749 1.00 55.84 128 THR A N 1
ATOM 961 C CA . THR A 1 128 ? -3.900 -9.736 -15.539 1.00 55.84 128 THR A CA 1
ATOM 962 C C . THR A 1 128 ? -2.950 -10.495 -14.630 1.00 55.84 128 THR A C 1
ATOM 964 O O . THR A 1 128 ? -2.489 -9.987 -13.620 1.00 55.84 128 THR A O 1
ATOM 967 N N . PHE A 1 129 ? -2.675 -11.742 -14.989 1.00 65.44 129 PHE A N 1
ATOM 968 C CA . PHE A 1 129 ? -1.666 -12.557 -14.335 1.00 65.44 129 PHE A CA 1
ATOM 969 C C . PHE A 1 129 ? -0.352 -12.376 -15.091 1.00 65.44 129 PHE A C 1
ATOM 971 O O . PHE A 1 129 ? -0.258 -12.811 -16.244 1.00 65.44 129 PHE A O 1
ATOM 978 N N . HIS A 1 130 ? 0.681 -11.781 -14.488 1.00 53.44 130 HIS A N 1
ATOM 979 C CA . HIS A 1 130 ? 2.014 -11.867 -15.086 1.00 53.44 130 HIS A CA 1
ATOM 980 C C . HIS A 1 130 ? 2.448 -13.338 -15.189 1.00 53.44 130 HIS A C 1
ATOM 982 O O . HIS A 1 130 ? 2.546 -14.035 -14.182 1.00 53.44 130 HIS A O 1
ATOM 988 N N . ASP A 1 131 ? 2.692 -13.819 -16.411 1.00 58.22 131 ASP A N 1
ATOM 989 C CA . ASP A 1 131 ? 3.178 -15.174 -16.730 1.00 58.22 131 ASP A CA 1
ATOM 990 C C . ASP A 1 131 ? 2.327 -16.360 -16.204 1.00 58.22 131 ASP A C 1
ATOM 992 O O . ASP A 1 131 ? 2.707 -17.518 -16.380 1.00 58.22 131 ASP A O 1
ATOM 996 N N . GLY A 1 132 ? 1.129 -16.089 -15.668 1.00 54.91 132 GLY A N 1
ATOM 997 C CA . GLY A 1 132 ? 0.031 -17.052 -15.530 1.00 54.91 132 GLY A CA 1
ATOM 998 C C . GLY A 1 132 ? -0.091 -17.829 -14.216 1.00 54.91 132 GLY A C 1
ATOM 999 O O . GLY A 1 132 ? -0.993 -18.659 -14.139 1.00 54.91 132 GLY A O 1
ATOM 1000 N N . ASP A 1 133 ? 0.741 -17.591 -13.196 1.00 69.69 133 ASP A N 1
ATOM 1001 C CA . ASP A 1 133 ? 0.595 -18.296 -11.911 1.00 69.69 133 ASP A CA 1
ATOM 1002 C C . ASP A 1 133 ? 0.980 -17.433 -10.696 1.00 69.69 133 ASP A C 1
ATOM 1004 O O . ASP A 1 133 ? 2.150 -17.090 -10.489 1.00 69.69 133 ASP A O 1
ATOM 1008 N N . VAL A 1 134 ? -0.021 -17.101 -9.874 1.00 77.81 134 VAL A N 1
ATOM 1009 C CA . VAL A 1 134 ? 0.156 -16.426 -8.575 1.00 77.81 134 VAL A CA 1
ATOM 1010 C C . VAL A 1 134 ? 0.698 -17.372 -7.495 1.00 77.81 134 VAL A C 1
ATOM 1012 O O . VAL A 1 134 ? 1.110 -16.902 -6.433 1.00 77.81 134 VAL A O 1
ATOM 1015 N N . GLY A 1 135 ? 0.761 -18.675 -7.780 1.00 81.50 135 GLY A N 1
ATOM 1016 C CA . GLY A 1 135 ? 1.132 -19.727 -6.842 1.00 81.50 135 GLY A CA 1
ATOM 1017 C C . GLY A 1 135 ? 0.028 -20.016 -5.829 1.00 81.50 135 GLY A C 1
ATOM 1018 O O . GLY A 1 135 ? -1.137 -19.655 -6.030 1.00 81.50 135 GLY A O 1
ATOM 1019 N N . ASP A 1 136 ? 0.399 -20.650 -4.716 1.00 87.25 136 ASP A N 1
ATOM 1020 C CA . ASP A 1 136 ? -0.536 -20.832 -3.610 1.00 87.25 136 ASP A CA 1
ATOM 1021 C C . ASP A 1 136 ? -0.924 -19.468 -3.018 1.00 87.25 136 ASP A C 1
ATOM 1023 O O . ASP A 1 136 ? -0.162 -18.495 -3.047 1.00 87.25 136 ASP A O 1
ATOM 1027 N N . PHE A 1 137 ? -2.133 -19.382 -2.475 1.00 88.56 137 PHE A N 1
ATOM 1028 C CA . PHE A 1 137 ? -2.607 -18.186 -1.797 1.00 88.56 137 PHE A CA 1
ATOM 1029 C C . PHE A 1 137 ? -3.234 -18.531 -0.458 1.00 88.56 137 PHE A C 1
ATOM 1031 O O . PHE A 1 137 ? -3.693 -19.646 -0.206 1.00 88.56 137 PHE A O 1
ATOM 1038 N N . CYS A 1 138 ? -3.250 -17.536 0.412 1.00 89.62 138 CYS A N 1
ATOM 1039 C CA . CYS A 1 138 ? -3.731 -17.666 1.764 1.00 89.62 138 CYS A CA 1
ATOM 1040 C C . CYS A 1 138 ? -4.511 -16.414 2.146 1.00 89.62 138 CYS A C 1
ATOM 1042 O O . CYS A 1 138 ? -4.094 -15.278 1.890 1.00 89.62 138 CYS A O 1
ATOM 1044 N N . THR A 1 139 ? -5.659 -16.656 2.771 1.00 92.00 139 THR A N 1
ATOM 1045 C CA . THR A 1 139 ? -6.482 -15.615 3.371 1.00 92.00 139 THR A CA 1
ATOM 1046 C C . THR A 1 139 ? -6.642 -15.855 4.858 1.00 92.00 139 THR A C 1
ATOM 1048 O O . THR A 1 139 ? -6.657 -17.002 5.304 1.00 92.00 139 THR A O 1
ATOM 1051 N N . GLY A 1 140 ? -6.770 -14.779 5.624 1.00 93.31 140 GLY A N 1
ATOM 1052 C CA . GLY A 1 140 ? -6.932 -14.847 7.072 1.00 93.31 140 GLY A CA 1
ATOM 1053 C C . GLY A 1 140 ? -8.024 -13.917 7.570 1.00 93.31 140 GLY A C 1
ATOM 1054 O O . GLY A 1 140 ? -8.512 -13.070 6.831 1.00 93.31 140 GLY A O 1
ATOM 1055 N N . ASP A 1 141 ? -8.378 -14.069 8.839 1.00 95.88 141 ASP A N 1
ATOM 1056 C CA . ASP A 1 141 ? -9.353 -13.211 9.503 1.00 95.88 141 ASP A CA 1
ATOM 1057 C C . ASP A 1 141 ? -8.655 -12.032 10.180 1.00 95.88 141 ASP A C 1
ATOM 1059 O O . ASP A 1 141 ? -7.651 -12.234 10.855 1.00 95.88 141 ASP A O 1
ATOM 1063 N N . PHE A 1 142 ? -9.202 -10.824 10.050 1.00 95.38 142 PHE A N 1
ATOM 1064 C CA . PHE A 1 142 ? -8.628 -9.598 10.609 1.00 95.38 142 PHE A CA 1
ATOM 1065 C C . PHE A 1 142 ? -9.506 -9.022 11.731 1.00 95.38 142 PHE A C 1
ATOM 1067 O O . PHE A 1 142 ? -10.622 -8.547 11.509 1.00 95.38 142 PHE A O 1
ATOM 1074 N N . GLY 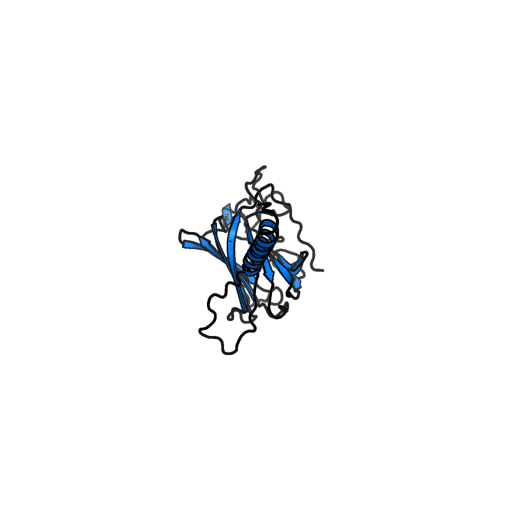A 1 143 ? -9.021 -9.110 12.966 1.00 95.88 143 GLY A N 1
ATOM 1075 C CA . GLY A 1 143 ? -9.758 -8.810 14.191 1.00 95.88 143 GLY A CA 1
ATOM 1076 C C . GLY A 1 143 ? -9.351 -7.509 14.883 1.00 95.88 143 GLY A C 1
ATOM 1077 O O . GLY A 1 143 ? -8.320 -6.901 14.604 1.00 95.88 143 GLY A O 1
ATOM 1078 N N . VAL A 1 144 ? -10.187 -7.069 15.827 1.00 96.19 144 VAL A N 1
ATOM 1079 C CA . VAL A 1 144 ? -9.900 -5.889 16.658 1.00 96.19 144 VAL A CA 1
ATOM 1080 C C . VAL A 1 144 ? -8.613 -6.103 17.459 1.00 96.19 144 VAL A C 1
ATOM 1082 O O . VAL A 1 144 ? -8.434 -7.138 18.099 1.00 96.19 144 VAL A O 1
ATOM 1085 N N . GLY A 1 145 ? -7.751 -5.089 17.467 1.00 95.81 145 GLY A N 1
ATOM 1086 C CA . GLY A 1 145 ? -6.434 -5.116 18.100 1.00 95.81 145 GLY A CA 1
ATOM 1087 C C . GLY A 1 145 ? -5.301 -5.503 17.148 1.00 95.81 145 GLY A C 1
ATOM 1088 O O . GLY A 1 145 ? -4.140 -5.326 17.509 1.00 95.81 145 GLY A O 1
ATOM 1089 N N . GLU A 1 146 ? -5.614 -5.981 15.942 1.00 97.94 146 GLU A N 1
ATOM 1090 C CA . GLU A 1 146 ? -4.628 -6.198 14.887 1.00 97.94 146 GLU A CA 1
ATOM 1091 C C . GLU A 1 146 ? -4.443 -4.938 14.025 1.00 97.94 146 GLU A C 1
ATOM 1093 O O . GLU A 1 146 ? -5.288 -4.038 13.977 1.00 97.94 146 GLU A O 1
ATOM 1098 N N . THR A 1 147 ? -3.337 -4.908 13.282 1.00 98.12 147 THR A N 1
ATOM 1099 C CA . THR A 1 147 ? -3.056 -3.895 12.259 1.00 98.12 147 THR A CA 1
ATOM 1100 C C . THR A 1 147 ? -2.988 -4.562 10.899 1.00 98.12 147 THR A C 1
ATOM 1102 O O . THR A 1 147 ? -2.212 -5.501 10.718 1.00 98.12 147 THR A O 1
ATOM 1105 N N . LEU A 1 148 ? -3.759 -4.059 9.937 1.00 97.94 148 LEU A N 1
ATOM 1106 C CA . LEU A 1 148 ? -3.611 -4.437 8.539 1.00 97.94 148 LEU A CA 1
ATOM 1107 C C . LEU A 1 148 ? -2.397 -3.709 7.956 1.00 97.94 148 LEU A C 1
ATOM 1109 O O . LEU A 1 148 ? -2.260 -2.498 8.117 1.00 97.94 148 LEU A O 1
ATOM 1113 N N . THR A 1 149 ? -1.522 -4.439 7.278 1.00 98.44 149 THR A N 1
ATOM 1114 C CA . THR A 1 149 ? -0.334 -3.917 6.603 1.00 98.44 149 THR A CA 1
ATOM 1115 C C . THR A 1 149 ? -0.462 -4.180 5.112 1.00 98.44 149 THR A C 1
ATOM 1117 O O . THR A 1 149 ? -0.344 -5.326 4.688 1.00 98.44 149 THR A O 1
ATOM 1120 N N . ILE A 1 150 ? -0.688 -3.133 4.323 1.00 98.56 150 ILE A N 1
ATOM 1121 C CA . ILE A 1 150 ? -0.773 -3.205 2.860 1.00 98.56 150 ILE A CA 1
ATOM 1122 C C . ILE A 1 150 ? 0.568 -2.749 2.294 1.00 98.56 150 ILE A C 1
ATOM 1124 O O . ILE A 1 150 ? 1.028 -1.651 2.609 1.00 98.56 150 ILE A O 1
ATOM 1128 N N . ARG A 1 151 ? 1.193 -3.580 1.462 1.00 98.25 151 ARG A N 1
ATOM 1129 C CA . ARG A 1 151 ? 2.470 -3.294 0.804 1.00 98.25 151 ARG A CA 1
ATOM 1130 C C . ARG A 1 151 ? 2.271 -3.196 -0.698 1.00 98.25 151 ARG A C 1
ATOM 1132 O O . ARG A 1 151 ? 1.747 -4.122 -1.315 1.00 98.25 151 ARG A O 1
ATOM 1139 N N . MET A 1 152 ? 2.697 -2.076 -1.271 1.00 97.94 152 MET A N 1
ATOM 1140 C CA . MET A 1 152 ? 2.487 -1.733 -2.676 1.00 97.94 152 MET A CA 1
AT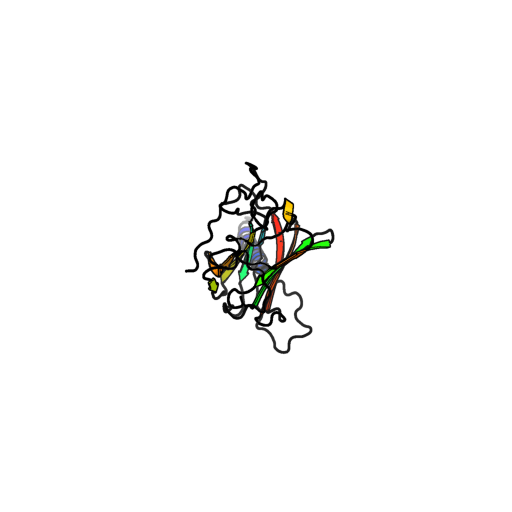OM 1141 C C . MET A 1 152 ? 3.824 -1.418 -3.336 1.00 97.94 152 MET A C 1
ATOM 1143 O O . MET A 1 152 ? 4.450 -0.404 -3.033 1.00 97.94 152 MET A O 1
ATOM 1147 N N . ALA A 1 153 ? 4.259 -2.278 -4.248 1.00 95.19 153 ALA A N 1
ATOM 1148 C CA . ALA A 1 153 ? 5.468 -2.077 -5.025 1.00 95.19 153 ALA A CA 1
ATOM 1149 C C . ALA A 1 153 ? 5.208 -1.158 -6.223 1.00 95.19 153 ALA A C 1
ATOM 1151 O O . ALA A 1 153 ? 4.215 -1.301 -6.940 1.00 95.19 153 ALA A O 1
ATOM 1152 N N . HIS A 1 154 ? 6.147 -0.257 -6.487 1.00 94.56 154 HIS A N 1
ATOM 1153 C CA . HIS A 1 154 ? 6.114 0.623 -7.649 1.00 94.56 154 HIS A CA 1
ATOM 1154 C C . HIS A 1 154 ? 7.413 0.548 -8.444 1.00 94.56 154 HIS A C 1
ATOM 1156 O O . HIS A 1 154 ? 8.484 0.256 -7.909 1.00 94.56 154 HIS A O 1
ATOM 1162 N N . ASN A 1 155 ? 7.355 0.873 -9.730 1.00 92.81 155 ASN A N 1
ATOM 1163 C CA . ASN A 1 155 ? 8.523 0.779 -10.598 1.00 92.81 155 ASN A CA 1
ATOM 1164 C C . ASN A 1 155 ? 9.362 2.062 -10.666 1.00 92.81 155 ASN A C 1
ATOM 1166 O O . ASN A 1 155 ? 10.369 2.042 -11.345 1.00 92.81 155 ASN A O 1
ATOM 1170 N N . ARG A 1 156 ? 9.029 3.148 -9.956 1.00 88.50 156 ARG A N 1
ATOM 1171 C CA . ARG A 1 156 ? 9.691 4.473 -10.059 1.00 88.50 156 ARG A CA 1
ATOM 1172 C C . ARG A 1 156 ? 11.229 4.465 -10.171 1.00 88.50 156 ARG A C 1
ATOM 1174 O O . ARG A 1 156 ? 11.800 5.301 -10.861 1.00 88.50 156 ARG A O 1
ATOM 1181 N N . TYR A 1 157 ? 11.910 3.552 -9.479 1.00 84.38 157 TYR A N 1
ATOM 1182 C CA . TYR A 1 157 ? 13.378 3.444 -9.481 1.00 84.38 157 TYR A CA 1
ATOM 1183 C C . TYR A 1 157 ? 13.894 2.192 -10.190 1.00 84.38 157 TYR A C 1
ATOM 1185 O O . TYR A 1 157 ? 15.077 1.880 -10.120 1.00 84.38 157 TYR A O 1
ATOM 1193 N N . GLN A 1 158 ? 13.014 1.459 -10.852 1.00 86.50 158 GLN A N 1
ATOM 1194 C CA . GLN A 1 158 ? 13.318 0.194 -11.478 1.00 86.50 158 GLN A CA 1
ATOM 1195 C C . GLN A 1 158 ? 14.090 0.399 -12.781 1.00 86.50 158 GLN A C 1
ATOM 1197 O O . GLN A 1 158 ? 13.752 1.261 -13.590 1.00 86.50 158 GLN A O 1
ATOM 1202 N N . ALA A 1 159 ? 15.089 -0.453 -13.004 1.00 81.81 159 ALA A N 1
ATOM 1203 C CA . ALA A 1 159 ? 15.654 -0.677 -14.329 1.00 81.81 159 ALA A CA 1
ATOM 1204 C C . ALA A 1 159 ? 15.688 -2.168 -14.654 1.00 81.81 159 ALA A C 1
ATOM 1206 O O . ALA A 1 159 ? 16.151 -2.987 -13.854 1.00 81.81 159 ALA A O 1
ATOM 1207 N N . GLY A 1 160 ? 15.217 -2.511 -15.851 1.00 77.06 160 GLY A N 1
ATOM 1208 C CA . GLY A 1 160 ? 14.978 -3.883 -16.269 1.00 77.06 160 GLY A CA 1
ATOM 1209 C C . GLY A 1 160 ? 13.664 -4.448 -15.727 1.00 77.06 160 GLY A C 1
ATOM 1210 O O . GLY A 1 160 ? 12.933 -3.794 -14.991 1.00 77.06 160 GLY A O 1
ATOM 1211 N N . GLY A 1 161 ? 13.381 -5.704 -16.079 1.00 75.69 161 GLY A N 1
ATOM 1212 C CA . GLY A 1 161 ? 12.151 -6.410 -15.709 1.00 75.69 161 GLY A CA 1
ATOM 1213 C C . GLY A 1 161 ? 11.099 -6.372 -16.819 1.00 75.69 161 GLY A C 1
ATOM 1214 O O . GLY A 1 161 ? 10.579 -5.321 -17.176 1.00 75.69 161 GLY A O 1
ATOM 1215 N N . THR A 1 162 ? 10.759 -7.544 -17.355 1.00 76.94 162 THR A N 1
ATOM 1216 C CA . THR A 1 162 ? 9.725 -7.684 -18.388 1.00 76.94 162 THR A CA 1
ATOM 1217 C C . THR A 1 162 ? 8.386 -7.160 -17.874 1.00 76.94 162 THR A C 1
ATOM 1219 O O . THR A 1 162 ? 7.940 -7.591 -16.810 1.00 76.94 162 THR A O 1
ATOM 1222 N N . GLY A 1 163 ? 7.764 -6.240 -18.618 1.00 78.88 163 GLY A N 1
ATOM 1223 C CA . GLY A 1 163 ? 6.420 -5.725 -18.326 1.00 78.88 163 GLY A CA 1
ATOM 1224 C C . GLY A 1 163 ? 6.324 -4.801 -17.110 1.00 78.88 163 GLY A C 1
ATOM 1225 O O . GLY A 1 163 ? 5.222 -4.477 -16.693 1.00 78.88 163 GLY A O 1
ATOM 1226 N N . THR A 1 164 ? 7.455 -4.388 -16.527 1.00 85.56 164 THR A N 1
ATOM 1227 C CA . THR A 1 164 ? 7.484 -3.530 -15.325 1.00 85.56 164 THR A CA 1
ATOM 1228 C C . THR A 1 164 ? 8.527 -2.412 -15.390 1.00 85.56 164 THR A C 1
ATOM 1230 O O . THR A 1 164 ? 8.549 -1.560 -14.504 1.00 85.56 164 THR A O 1
ATOM 1233 N N . ASP A 1 165 ? 9.372 -2.375 -16.425 1.00 86.19 165 ASP A N 1
ATOM 1234 C CA . ASP A 1 165 ? 10.366 -1.316 -16.620 1.00 86.19 165 ASP A CA 1
ATOM 1235 C C . ASP A 1 165 ? 9.690 0.049 -16.842 1.00 86.19 165 ASP A C 1
ATOM 1237 O O . ASP A 1 165 ? 8.761 0.181 -17.643 1.00 86.19 165 ASP A O 1
ATOM 1241 N N . VAL A 1 166 ? 10.180 1.083 -16.152 1.00 89.19 166 VAL A N 1
ATOM 1242 C CA . VAL A 1 166 ? 9.693 2.467 -16.288 1.00 89.19 166 VAL A CA 1
ATOM 1243 C C . VAL A 1 166 ? 9.770 2.940 -17.735 1.00 89.19 166 VAL A C 1
ATOM 1245 O O . VAL A 1 166 ? 8.898 3.680 -18.186 1.00 89.19 166 VAL A O 1
ATOM 1248 N N . ALA A 1 167 ? 10.793 2.512 -18.479 1.00 87.12 167 ALA A N 1
ATOM 1249 C CA . ALA A 1 167 ? 10.960 2.893 -19.877 1.00 87.12 167 ALA A CA 1
ATOM 1250 C C . ALA A 1 167 ? 9.828 2.371 -20.781 1.00 87.12 167 ALA A C 1
ATOM 1252 O O . ALA A 1 167 ? 9.544 2.989 -21.808 1.00 87.12 167 ALA A O 1
ATOM 1253 N N . ASP A 1 168 ? 9.185 1.268 -20.392 1.00 87.75 168 ASP A N 1
ATOM 1254 C CA . ASP A 1 168 ? 8.157 0.600 -21.189 1.00 87.75 168 ASP A CA 1
ATOM 1255 C C . ASP A 1 168 ? 6.749 1.089 -20.836 1.00 87.75 168 ASP A C 1
ATOM 1257 O O . ASP A 1 168 ? 5.914 1.270 -21.725 1.00 87.75 168 ASP A O 1
ATOM 1261 N N . ILE A 1 169 ? 6.478 1.293 -19.542 1.00 89.62 169 ILE A N 1
ATOM 1262 C CA . ILE A 1 169 ? 5.115 1.510 -19.031 1.00 89.62 169 ILE A CA 1
ATOM 1263 C C . ILE A 1 169 ? 4.958 2.807 -18.223 1.00 89.62 169 ILE A C 1
ATOM 1265 O O . ILE A 1 169 ? 3.869 3.091 -17.733 1.00 89.62 169 ILE A O 1
ATOM 1269 N N . GLY A 1 170 ? 6.017 3.608 -18.082 1.00 91.88 170 GLY A N 1
ATOM 1270 C CA . GLY A 1 170 ? 6.028 4.793 -17.222 1.00 91.88 170 GLY A CA 1
ATOM 1271 C C . GLY A 1 170 ? 6.088 4.454 -15.731 1.00 91.88 170 GLY A C 1
ATOM 1272 O O . GLY A 1 170 ? 6.120 3.287 -15.341 1.00 91.88 170 GLY A O 1
ATOM 1273 N N . GLU A 1 171 ? 6.134 5.486 -14.887 1.00 93.00 171 GLU A N 1
ATOM 1274 C CA . GLU A 1 171 ? 6.118 5.316 -13.431 1.00 93.00 171 GLU A CA 1
ATOM 1275 C C . GLU A 1 171 ? 4.711 4.955 -12.941 1.00 93.00 171 GLU A C 1
ATOM 1277 O O . GLU A 1 171 ? 3.769 5.717 -13.141 1.00 93.00 171 GLU A O 1
ATOM 1282 N N . GLN A 1 172 ? 4.569 3.817 -12.265 1.00 95.06 172 GLN A N 1
ATOM 1283 C CA . GLN A 1 172 ? 3.307 3.338 -11.702 1.00 95.06 172 GLN A CA 1
ATOM 1284 C C . GLN A 1 172 ? 3.525 2.281 -10.609 1.00 95.06 172 GLN A C 1
ATOM 1286 O O . GLN A 1 172 ? 4.640 1.784 -10.405 1.00 95.06 172 GLN A O 1
ATOM 1291 N N . TYR A 1 173 ? 2.454 1.927 -9.896 1.00 95.38 173 TYR A N 1
ATOM 1292 C CA . TYR A 1 173 ? 2.438 0.691 -9.114 1.00 95.38 173 TYR A CA 1
ATOM 1293 C C . TYR A 1 173 ? 2.394 -0.506 -10.056 1.00 95.38 173 TYR A C 1
ATOM 1295 O O . TYR A 1 173 ? 1.760 -0.450 -11.107 1.00 95.38 173 TYR A O 1
ATOM 1303 N N . VAL A 1 174 ? 3.087 -1.581 -9.692 1.00 92.94 174 VAL A N 1
ATOM 1304 C CA . VAL A 1 174 ? 3.235 -2.755 -10.558 1.00 92.94 174 VAL A CA 1
ATOM 1305 C C . VAL A 1 174 ? 2.974 -4.053 -9.811 1.00 92.94 174 VAL A C 1
ATOM 1307 O O . VAL A 1 174 ? 3.144 -4.152 -8.593 1.00 92.94 174 VAL A O 1
ATOM 1310 N N . GLU A 1 175 ? 2.605 -5.083 -10.565 1.00 90.06 175 GLU A N 1
ATOM 1311 C CA . GLU A 1 175 ? 2.560 -6.451 -10.062 1.00 90.06 175 GLU A CA 1
ATOM 1312 C C . GLU A 1 175 ? 3.944 -6.875 -9.559 1.00 90.06 175 GLU A C 1
ATOM 1314 O O . GLU A 1 175 ? 4.974 -6.668 -10.208 1.00 90.06 175 GLU A O 1
ATOM 1319 N N . SER A 1 176 ? 3.983 -7.473 -8.373 1.00 90.50 176 SER A N 1
ATOM 1320 C CA . SER A 1 176 ? 5.234 -7.772 -7.689 1.00 90.50 176 SER A CA 1
ATOM 1321 C C . SER A 1 176 ? 5.060 -8.934 -6.732 1.00 90.50 176 SER A C 1
ATOM 1323 O O . SER A 1 176 ? 4.009 -9.100 -6.115 1.00 90.50 176 SER A O 1
ATOM 1325 N N . ASN A 1 177 ? 6.120 -9.720 -6.553 1.00 89.25 177 ASN A N 1
ATOM 1326 C CA . ASN A 1 177 ? 6.169 -10.741 -5.512 1.00 89.25 177 ASN A CA 1
ATOM 1327 C C . ASN A 1 177 ? 6.271 -10.146 -4.104 1.00 89.25 177 ASN A C 1
ATOM 1329 O O . ASN A 1 177 ? 6.174 -10.889 -3.140 1.00 89.25 177 ASN A O 1
ATOM 1333 N N . GLN A 1 178 ? 6.458 -8.833 -3.981 1.00 92.81 178 GLN A N 1
ATOM 1334 C CA . GLN A 1 178 ? 6.520 -8.124 -2.702 1.00 92.81 178 GLN A CA 1
ATOM 1335 C C . GLN A 1 178 ? 5.232 -7.352 -2.375 1.00 92.81 178 GLN A C 1
ATOM 1337 O O . GLN A 1 178 ? 5.122 -6.785 -1.291 1.00 92.81 178 GLN A O 1
ATOM 1342 N N . ASN A 1 179 ? 4.256 -7.353 -3.290 1.00 94.56 179 ASN A N 1
ATOM 1343 C CA . ASN A 1 179 ? 2.896 -6.923 -2.984 1.00 94.56 179 ASN A CA 1
ATOM 1344 C C . ASN A 1 179 ? 2.271 -7.927 -2.008 1.00 94.56 179 ASN A C 1
ATOM 1346 O O . ASN A 1 179 ? 2.360 -9.140 -2.221 1.00 94.56 179 ASN A O 1
ATOM 1350 N N . ASP A 1 180 ? 1.680 -7.427 -0.929 1.00 95.50 180 ASP A N 1
ATOM 1351 C CA . ASP A 1 180 ? 1.236 -8.256 0.191 1.00 95.50 180 ASP A CA 1
ATOM 1352 C C . ASP A 1 180 ? 0.245 -7.491 1.069 1.00 95.50 180 ASP A C 1
ATOM 1354 O O . ASP A 1 180 ? 0.426 -6.294 1.306 1.00 95.50 180 ASP A O 1
ATOM 1358 N N . ILE A 1 181 ? -0.766 -8.182 1.592 1.00 96.94 181 ILE A N 1
ATOM 1359 C CA . ILE A 1 181 ? -1.633 -7.647 2.639 1.00 96.94 181 ILE A CA 1
ATOM 1360 C C . ILE A 1 181 ? -1.586 -8.603 3.824 1.00 96.94 181 ILE A C 1
ATOM 1362 O O . ILE A 1 181 ? -2.110 -9.718 3.781 1.00 96.94 181 ILE A O 1
ATOM 1366 N N . ALA A 1 182 ? -0.965 -8.139 4.899 1.00 97.00 182 ALA A N 1
ATOM 1367 C CA . ALA A 1 182 ? -0.773 -8.897 6.122 1.00 97.00 182 ALA A CA 1
ATOM 1368 C C . ALA A 1 182 ? -1.577 -8.302 7.282 1.00 97.00 182 ALA A C 1
ATOM 1370 O O . ALA A 1 182 ? -1.988 -7.144 7.238 1.00 97.00 182 ALA A O 1
ATOM 1371 N N . ARG A 1 183 ? -1.766 -9.073 8.347 1.00 96.00 183 ARG A N 1
ATOM 1372 C CA . ARG A 1 183 ? -2.386 -8.656 9.609 1.00 96.00 183 ARG A CA 1
ATOM 1373 C C . ARG A 1 183 ? -1.464 -8.976 10.783 1.00 96.00 183 ARG A C 1
ATOM 1375 O O . ARG A 1 183 ? -0.618 -9.863 10.689 1.00 96.00 183 ARG A O 1
ATOM 1382 N N . GLY A 1 184 ? -1.644 -8.264 11.894 1.00 94.06 184 GLY A N 1
ATOM 1383 C CA . GLY A 1 184 ? -0.873 -8.502 13.118 1.00 94.06 184 GLY A CA 1
ATOM 1384 C C . GLY A 1 184 ? 0.640 -8.453 12.864 1.00 94.06 184 GLY A C 1
ATOM 1385 O O . GLY A 1 184 ? 1.132 -7.498 12.261 1.00 94.06 184 GLY A O 1
ATOM 1386 N N . ASP A 1 185 ? 1.353 -9.502 13.280 1.00 91.06 185 ASP A N 1
ATOM 1387 C CA . ASP A 1 185 ? 2.811 -9.651 13.146 1.00 91.06 185 ASP A CA 1
ATOM 1388 C C . ASP A 1 185 ? 3.235 -10.287 11.795 1.00 91.06 185 ASP A C 1
ATOM 1390 O O . ASP A 1 185 ? 4.087 -11.170 11.752 1.00 91.06 185 ASP A O 1
ATOM 1394 N N . ASP A 1 186 ? 2.663 -9.819 10.679 1.00 93.94 186 ASP A N 1
ATOM 1395 C CA . ASP A 1 186 ? 2.923 -10.277 9.290 1.00 93.94 186 ASP A CA 1
ATOM 1396 C C . ASP A 1 186 ? 2.240 -11.601 8.863 1.00 93.94 186 ASP A C 1
ATOM 1398 O O . ASP A 1 186 ? 2.619 -12.216 7.857 1.00 93.94 186 ASP A O 1
ATOM 1402 N N . GLU A 1 187 ? 1.184 -11.997 9.579 1.00 95.62 187 GLU A N 1
ATOM 1403 C CA . GLU A 1 187 ? 0.288 -13.108 9.227 1.00 95.62 187 GLU A CA 1
ATOM 1404 C C . GLU A 1 187 ? -0.516 -12.781 7.954 1.00 95.62 187 GLU A C 1
ATOM 1406 O O . GLU A 1 187 ? -0.870 -11.620 7.734 1.00 95.62 187 GLU A O 1
ATOM 1411 N N . PRO A 1 188 ? -0.853 -13.759 7.099 1.00 94.75 188 PRO A N 1
ATOM 1412 C CA . PRO A 1 188 ? -1.545 -13.472 5.847 1.00 94.75 188 PRO A CA 1
ATOM 1413 C C . PRO A 1 188 ? -2.977 -12.961 6.074 1.00 94.75 188 PRO A C 1
ATOM 1415 O O . PRO A 1 188 ? -3.747 -13.535 6.853 1.00 94.75 188 PRO A O 1
ATOM 1418 N N . PHE A 1 189 ? -3.344 -11.895 5.352 1.00 95.50 189 PHE A N 1
ATOM 1419 C CA . PHE A 1 189 ? -4.736 -11.486 5.154 1.00 95.50 189 PHE A CA 1
ATOM 1420 C C . PHE A 1 189 ? -5.148 -11.685 3.699 1.00 95.50 189 PHE A C 1
ATOM 1422 O O . PHE A 1 189 ? -6.032 -12.496 3.470 1.00 95.50 189 PHE A O 1
ATOM 1429 N N . PHE A 1 190 ? -4.455 -11.050 2.745 1.00 93.81 190 PHE A N 1
ATOM 1430 C CA . PHE A 1 190 ? -4.423 -11.434 1.331 1.00 93.81 190 PHE A CA 1
ATOM 1431 C C . PHE A 1 190 ? -2.965 -11.608 0.910 1.00 93.81 190 PHE A C 1
ATOM 1433 O O . PHE A 1 190 ? -2.233 -10.629 0.741 1.00 93.81 190 PHE A O 1
ATOM 1440 N N . ARG A 1 191 ? -2.535 -12.856 0.731 1.00 93.50 191 ARG A N 1
ATOM 1441 C CA . ARG A 1 191 ? -1.176 -13.169 0.289 1.00 93.50 191 ARG A CA 1
ATOM 1442 C C . ARG A 1 191 ? -1.204 -14.249 -0.778 1.00 93.50 191 ARG A C 1
ATOM 1444 O O . ARG A 1 191 ? -2.007 -15.175 -0.731 1.00 93.50 191 ARG A O 1
ATOM 1451 N N . VAL A 1 192 ? -0.296 -14.102 -1.728 1.00 91.19 192 VAL A N 1
ATOM 1452 C CA . VAL A 1 192 ? 0.002 -15.070 -2.784 1.00 91.19 192 VAL A CA 1
ATOM 1453 C C . VAL A 1 192 ? 1.482 -15.412 -2.696 1.00 91.19 192 VAL A C 1
ATOM 1455 O O . VAL A 1 192 ? 2.262 -14.579 -2.227 1.00 91.19 192 VAL A O 1
ATOM 1458 N N . GLU A 1 193 ? 1.906 -16.585 -3.145 1.00 88.88 193 GLU A N 1
ATOM 1459 C CA . GLU A 1 193 ? 3.322 -16.960 -3.132 1.00 88.88 193 GLU A CA 1
ATOM 1460 C C . GLU A 1 193 ? 4.136 -16.162 -4.157 1.00 88.88 193 GLU A C 1
ATOM 1462 O O . GLU A 1 193 ? 5.203 -15.629 -3.835 1.00 88.88 193 GLU A O 1
ATOM 1467 N N . ASN A 1 194 ? 3.610 -15.989 -5.368 1.00 87.69 194 ASN A N 1
ATOM 1468 C CA . ASN A 1 194 ? 4.313 -15.339 -6.469 1.00 87.69 194 ASN A CA 1
ATOM 1469 C C . ASN A 1 194 ? 3.952 -13.843 -6.578 1.00 87.69 194 ASN A C 1
ATOM 1471 O O . ASN A 1 194 ? 3.869 -13.149 -5.560 1.00 87.69 194 ASN A O 1
ATOM 1475 N N . ARG A 1 195 ? 3.800 -13.307 -7.797 1.00 87.62 195 ARG A N 1
ATOM 1476 C CA . ARG A 1 195 ? 3.441 -11.906 -8.040 1.00 87.62 195 ARG A CA 1
ATOM 1477 C C . ARG A 1 195 ? 1.964 -11.678 -7.749 1.00 87.62 195 ARG A C 1
ATOM 1479 O O . ARG A 1 195 ? 1.121 -12.324 -8.359 1.00 87.62 195 ARG A O 1
ATOM 1486 N N . TYR A 1 196 ? 1.664 -10.744 -6.850 1.00 90.00 196 TYR A N 1
ATOM 1487 C CA . TYR A 1 196 ? 0.285 -10.337 -6.600 1.00 90.00 196 TYR A CA 1
ATOM 1488 C C . TYR A 1 196 ? -0.181 -9.422 -7.747 1.00 90.00 196 TYR A C 1
ATOM 1490 O O . TYR A 1 196 ? 0.407 -8.340 -7.909 1.00 90.00 196 TYR A O 1
ATOM 1498 N N . PRO A 1 197 ? -1.218 -9.817 -8.511 1.00 87.81 197 PRO A N 1
ATOM 1499 C CA . PRO A 1 197 ? -1.831 -8.974 -9.529 1.00 87.81 197 PRO A CA 1
ATOM 1500 C C . PRO A 1 197 ? -2.554 -7.774 -8.906 1.00 87.81 197 PRO A C 1
ATOM 1502 O O . PRO A 1 197 ? -3.375 -7.908 -7.995 1.00 87.81 197 PRO A O 1
ATOM 1505 N N . ILE A 1 198 ? -2.272 -6.582 -9.413 1.00 90.62 198 ILE A N 1
ATOM 1506 C CA . ILE A 1 198 ? -2.923 -5.351 -8.967 1.00 90.62 198 ILE A CA 1
ATOM 1507 C C . ILE A 1 198 ? -3.550 -4.642 -10.157 1.00 90.62 198 ILE A C 1
ATOM 1509 O O . ILE A 1 198 ? -3.025 -4.697 -11.265 1.00 90.62 198 ILE A O 1
ATOM 1513 N N . ASP A 1 199 ? -4.659 -3.955 -9.914 1.00 90.25 199 ASP A N 1
ATOM 1514 C CA . ASP A 1 199 ? -5.235 -3.035 -10.890 1.00 90.25 199 ASP A CA 1
ATOM 1515 C C . ASP A 1 199 ? -4.843 -1.607 -10.500 1.00 90.25 199 ASP A C 1
ATOM 1517 O O . ASP A 1 199 ? -5.299 -1.078 -9.480 1.00 90.25 199 ASP A O 1
ATOM 1521 N N . PHE A 1 200 ? -3.921 -1.030 -11.271 1.00 93.19 200 PHE A N 1
ATOM 1522 C CA . PHE A 1 200 ? -3.484 0.351 -11.129 1.00 93.19 200 PHE A CA 1
ATOM 1523 C C . PHE A 1 200 ? -4.173 1.225 -12.175 1.00 93.19 200 PHE A C 1
ATOM 1525 O O . PHE A 1 200 ? -4.156 0.933 -13.370 1.00 93.19 200 PHE A O 1
ATOM 1532 N N . SER A 1 201 ? -4.692 2.365 -11.731 1.00 93.44 201 SER A N 1
ATOM 1533 C CA . SER A 1 201 ? -5.169 3.416 -12.624 1.00 93.44 201 SER A CA 1
ATOM 1534 C C . SER A 1 201 ? -4.850 4.779 -12.033 1.00 93.44 201 SER A C 1
ATOM 1536 O O . SER A 1 201 ? -5.067 4.988 -10.842 1.00 93.44 201 SER A O 1
ATOM 1538 N N . GLY A 1 202 ? -4.394 5.720 -12.848 1.00 94.12 202 GLY A N 1
ATOM 1539 C CA . GLY A 1 202 ? -4.078 7.070 -12.397 1.00 94.12 202 GLY A CA 1
ATOM 1540 C C . GLY A 1 202 ? -2.942 7.686 -13.191 1.00 94.12 202 GLY A C 1
ATOM 1541 O O . GLY A 1 202 ? -2.448 7.098 -14.153 1.00 94.12 202 GLY A O 1
ATOM 1542 N N . ASP A 1 203 ? -2.532 8.869 -12.757 1.00 93.62 203 ASP A N 1
ATOM 1543 C CA . ASP A 1 203 ? -1.540 9.689 -13.448 1.00 93.62 203 ASP A CA 1
ATOM 1544 C C . ASP A 1 203 ? -0.112 9.407 -12.961 1.00 93.62 203 ASP A C 1
ATOM 1546 O O . ASP A 1 203 ? 0.843 9.525 -13.729 1.00 93.62 203 ASP A O 1
ATOM 1550 N N . ARG A 1 204 ? 0.046 9.056 -11.676 1.00 94.62 204 ARG A N 1
ATOM 1551 C CA . ARG A 1 204 ? 1.352 8.877 -11.018 1.00 94.62 204 ARG A CA 1
ATOM 1552 C C . ARG A 1 204 ? 1.247 8.070 -9.721 1.00 94.62 204 ARG A C 1
ATOM 1554 O O . ARG A 1 204 ? 0.202 8.138 -9.080 1.00 94.62 204 ARG A O 1
ATOM 1561 N N . PRO A 1 205 ? 2.321 7.401 -9.254 1.00 96.00 205 PRO A N 1
ATOM 1562 C CA . PRO A 1 205 ? 2.373 6.849 -7.898 1.00 96.00 205 PRO A CA 1
ATOM 1563 C C . PRO A 1 205 ? 2.282 7.938 -6.815 1.00 96.00 205 PRO A C 1
ATOM 1565 O O . PRO A 1 205 ? 2.486 9.126 -7.095 1.00 96.00 205 PRO A O 1
ATOM 1568 N N . MET A 1 206 ? 2.067 7.528 -5.560 1.00 97.06 206 MET A N 1
ATOM 1569 C CA . MET A 1 206 ? 1.966 8.457 -4.431 1.00 97.06 206 MET A CA 1
ATOM 1570 C C . MET A 1 206 ? 3.216 9.330 -4.260 1.00 97.06 206 MET A C 1
ATOM 1572 O O . MET A 1 206 ? 4.369 8.919 -4.492 1.00 97.06 206 MET A O 1
ATOM 1576 N N . GLU A 1 207 ? 2.970 10.546 -3.790 1.00 96.06 207 GLU A N 1
ATOM 1577 C CA . GLU A 1 207 ? 3.956 11.529 -3.372 1.00 96.06 207 GLU A CA 1
ATOM 1578 C C . GLU A 1 207 ? 3.708 11.978 -1.925 1.00 96.06 207 GLU A C 1
ATOM 1580 O O . GLU A 1 207 ? 2.587 11.898 -1.418 1.00 96.06 207 GLU A O 1
ATOM 1585 N N . PRO A 1 208 ? 4.754 12.431 -1.206 1.00 97.12 208 PRO A N 1
ATOM 1586 C CA . PRO A 1 208 ? 4.577 12.934 0.149 1.00 97.12 208 PRO A CA 1
ATOM 1587 C C . PRO A 1 208 ? 3.601 14.117 0.173 1.00 97.12 208 PRO A C 1
ATOM 1589 O O . PRO A 1 208 ? 3.778 15.086 -0.562 1.00 97.12 208 PRO A O 1
ATOM 1592 N N . GLY A 1 209 ? 2.616 14.058 1.065 1.00 97.94 209 GLY A N 1
ATOM 1593 C CA . GLY A 1 209 ? 1.564 15.061 1.201 1.00 97.94 209 GLY A CA 1
ATOM 1594 C C . GLY A 1 209 ? 0.268 14.738 0.456 1.00 97.94 209 GLY A C 1
ATOM 1595 O O . GLY A 1 209 ? -0.710 15.451 0.677 1.00 97.94 209 GLY A O 1
ATOM 1596 N N . ASP A 1 210 ? 0.227 13.684 -0.365 1.00 98.56 210 ASP A N 1
ATOM 1597 C CA . ASP A 1 210 ? -1.026 13.213 -0.962 1.00 98.56 210 ASP A CA 1
ATOM 1598 C C . ASP A 1 210 ? -2.016 12.770 0.129 1.00 98.56 210 ASP A C 1
ATOM 1600 O O . ASP A 1 210 ? -1.633 12.150 1.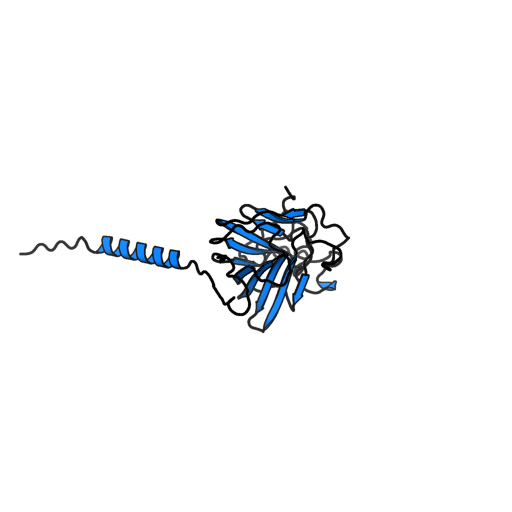130 1.00 98.56 210 ASP A O 1
ATOM 1604 N N . SER A 1 211 ? -3.298 13.081 -0.077 1.00 98.31 211 SER A N 1
ATOM 1605 C CA . SER A 1 211 ? -4.394 12.537 0.726 1.00 98.31 211 SER A CA 1
ATOM 1606 C C . SER A 1 211 ? -4.691 11.128 0.240 1.00 98.31 211 SER A C 1
ATOM 1608 O O . SER A 1 211 ? -4.883 10.939 -0.957 1.00 98.31 211 SER A O 1
ATOM 1610 N N . VAL A 1 212 ? -4.749 10.158 1.149 1.00 98.56 212 VAL A N 1
ATOM 1611 C CA . VAL A 1 212 ? -4.913 8.738 0.820 1.00 98.56 212 VAL A CA 1
ATOM 1612 C C . VAL A 1 212 ? -6.179 8.201 1.470 1.00 98.56 212 VAL A C 1
ATOM 1614 O O . VAL A 1 212 ? -6.384 8.394 2.668 1.00 98.56 212 VAL A O 1
ATOM 1617 N N . GLU A 1 213 ? -7.009 7.507 0.701 1.00 98.19 213 GLU A N 1
ATOM 1618 C CA . GLU A 1 213 ? -8.165 6.755 1.183 1.00 98.19 213 GLU A CA 1
ATOM 1619 C C . GLU A 1 213 ? -7.908 5.254 1.023 1.00 98.19 213 GLU A C 1
ATOM 1621 O O . GLU A 1 213 ? -7.422 4.782 -0.004 1.00 98.19 213 GLU A O 1
ATOM 1626 N N . ILE A 1 214 ? -8.233 4.499 2.070 1.00 98.00 214 ILE A N 1
ATOM 1627 C CA . ILE A 1 214 ? -8.225 3.042 2.063 1.00 98.00 214 ILE A CA 1
ATOM 1628 C C . ILE A 1 214 ? -9.672 2.597 2.214 1.00 98.00 214 ILE A C 1
ATOM 1630 O O . ILE A 1 214 ? -10.316 2.890 3.226 1.00 98.00 214 ILE A O 1
ATOM 1634 N N . LEU A 1 215 ? -10.167 1.867 1.222 1.00 95.50 215 LEU A N 1
ATOM 1635 C CA . LEU A 1 215 ? -11.539 1.390 1.148 1.00 95.50 215 LEU A CA 1
ATOM 1636 C C . LEU A 1 215 ? -11.549 -0.137 1.069 1.00 95.50 215 LEU A C 1
ATOM 1638 O O . LEU A 1 215 ? -10.995 -0.728 0.143 1.00 95.50 215 LEU A O 1
ATOM 1642 N N . LEU A 1 216 ? -12.207 -0.779 2.031 1.00 94.25 216 LEU A N 1
ATOM 1643 C CA . LEU A 1 216 ? -12.507 -2.207 1.977 1.00 94.25 216 LEU A CA 1
ATOM 1644 C C . LEU A 1 216 ? -13.888 -2.368 1.341 1.00 94.25 216 LEU A C 1
ATOM 1646 O O . LEU A 1 216 ? -14.860 -1.746 1.783 1.00 94.25 216 LEU A O 1
ATOM 1650 N N . ILE A 1 217 ? -13.966 -3.209 0.313 1.00 91.31 217 ILE A N 1
ATOM 1651 C CA . ILE A 1 217 ? -15.172 -3.463 -0.476 1.00 91.31 217 ILE A CA 1
ATOM 1652 C C . ILE A 1 217 ? -15.576 -4.924 -0.274 1.00 91.31 217 ILE A C 1
ATOM 1654 O O . ILE A 1 217 ? -14.728 -5.815 -0.290 1.00 91.31 217 ILE A O 1
ATOM 1658 N N . GLY A 1 218 ? -16.867 -5.177 -0.059 1.00 89.94 218 GLY A N 1
ATOM 1659 C CA . GLY A 1 218 ? -17.404 -6.529 0.109 1.00 89.94 218 GLY A CA 1
ATOM 1660 C C . GLY A 1 218 ? -17.336 -7.381 -1.168 1.00 89.94 218 GLY A C 1
ATOM 1661 O O . GLY A 1 218 ? -17.032 -6.888 -2.252 1.00 89.94 218 GLY A O 1
ATOM 1662 N N . VAL A 1 219 ? -17.665 -8.669 -1.052 1.00 84.94 219 VAL A N 1
ATOM 1663 C CA . VAL A 1 219 ? -17.561 -9.683 -2.131 1.00 84.94 219 VAL A CA 1
ATOM 1664 C C . VAL A 1 219 ? -18.277 -9.380 -3.449 1.00 84.94 219 VAL A C 1
ATOM 1666 O O . VAL A 1 219 ? -17.927 -9.969 -4.464 1.00 84.94 219 VAL A O 1
ATOM 1669 N N . ASN A 1 220 ? -19.263 -8.485 -3.456 1.00 78.75 220 ASN A N 1
ATOM 1670 C CA . ASN A 1 220 ? -19.992 -8.120 -4.674 1.00 78.75 220 ASN A CA 1
ATOM 1671 C C . ASN A 1 220 ? -19.359 -6.930 -5.418 1.00 78.75 220 ASN A C 1
ATOM 1673 O O . ASN A 1 220 ? -19.959 -6.439 -6.361 1.00 78.75 220 ASN A O 1
ATOM 1677 N N . ASP A 1 221 ? -18.205 -6.418 -4.969 1.00 71.75 221 ASP A N 1
ATOM 1678 C CA . ASP A 1 221 ? -17.494 -5.236 -5.501 1.00 71.75 221 ASP A CA 1
ATOM 1679 C C . ASP A 1 221 ? -18.288 -3.915 -5.548 1.00 71.75 221 ASP A C 1
ATOM 1681 O O . ASP A 1 221 ? -17.768 -2.895 -5.996 1.00 71.75 221 ASP A O 1
ATOM 1685 N N . GLU A 1 222 ? -19.519 -3.906 -5.041 1.00 71.88 222 GLU A N 1
ATOM 1686 C CA . GLU A 1 222 ? -20.411 -2.743 -5.057 1.00 71.88 222 GLU A CA 1
ATOM 1687 C C . GLU A 1 222 ? -20.501 -2.040 -3.701 1.00 71.88 222 GLU A C 1
ATOM 1689 O O . GLU A 1 222 ? -20.728 -0.834 -3.645 1.00 71.88 222 GLU A O 1
ATOM 1694 N N . GLN A 1 223 ? -20.343 -2.778 -2.598 1.00 82.94 223 GLN A N 1
ATOM 1695 C CA . GLN A 1 223 ? -20.640 -2.271 -1.261 1.00 82.94 223 GLN A CA 1
ATOM 1696 C C . GLN A 1 223 ? -19.355 -1.977 -0.476 1.00 82.94 223 GLN A C 1
ATOM 1698 O O . GLN A 1 223 ? -18.669 -2.916 -0.059 1.00 82.94 223 GLN A O 1
ATOM 1703 N N . PRO A 1 224 ? -19.046 -0.699 -0.200 1.00 88.31 224 PRO A N 1
ATOM 1704 C CA . PRO A 1 224 ? -18.102 -0.331 0.843 1.00 88.31 224 PRO A CA 1
ATOM 1705 C C . PRO A 1 224 ? -18.496 -0.939 2.191 1.00 88.31 224 PRO A C 1
ATOM 1707 O O . PRO A 1 224 ? -19.654 -0.840 2.605 1.00 88.31 224 PRO A O 1
ATOM 1710 N N . ILE A 1 225 ? -17.535 -1.546 2.881 1.00 89.50 225 ILE A N 1
ATOM 1711 C CA . ILE A 1 225 ? -17.741 -2.152 4.208 1.00 89.50 225 ILE A CA 1
ATOM 1712 C C . ILE A 1 225 ? -16.907 -1.479 5.298 1.00 89.50 225 ILE A C 1
ATOM 1714 O O . ILE A 1 225 ? -17.253 -1.563 6.476 1.00 89.50 225 ILE A O 1
ATOM 1718 N N . ALA A 1 226 ? -15.810 -0.815 4.929 1.00 90.75 226 ALA A N 1
ATOM 1719 C CA . ALA A 1 226 ? -15.019 -0.003 5.843 1.00 90.75 226 ALA A CA 1
ATOM 1720 C C . ALA A 1 226 ? -14.146 0.989 5.070 1.00 90.75 226 ALA A C 1
ATOM 1722 O O . ALA A 1 226 ? -13.769 0.732 3.928 1.00 90.75 226 ALA A O 1
ATOM 1723 N N . ARG A 1 227 ? -13.811 2.113 5.705 1.00 93.06 227 ARG A N 1
ATOM 1724 C CA . ARG A 1 227 ? -13.012 3.182 5.104 1.00 93.06 227 ARG A CA 1
ATOM 1725 C C . ARG A 1 227 ? -12.162 3.885 6.150 1.00 93.06 227 ARG A C 1
ATOM 1727 O O . ARG A 1 227 ? -12.610 4.070 7.278 1.00 93.06 227 ARG A O 1
ATOM 1734 N N . THR A 1 228 ? -10.968 4.303 5.756 1.00 95.12 228 THR A N 1
ATOM 1735 C CA . THR A 1 228 ? -10.097 5.186 6.538 1.00 95.12 228 THR A CA 1
ATOM 1736 C C . THR A 1 228 ? -9.300 6.092 5.608 1.00 95.12 228 THR A C 1
ATOM 1738 O O . THR A 1 228 ? -9.192 5.827 4.412 1.00 95.12 228 THR A O 1
ATOM 1741 N N . THR A 1 229 ? -8.745 7.166 6.157 1.00 96.88 229 THR A N 1
ATOM 1742 C CA . THR A 1 229 ? -7.960 8.149 5.411 1.00 96.88 229 THR A CA 1
ATOM 1743 C C . THR A 1 229 ? -6.673 8.482 6.145 1.00 96.88 229 THR A C 1
ATOM 1745 O O . THR A 1 229 ? -6.643 8.485 7.375 1.00 96.88 229 THR A O 1
ATOM 1748 N N . ALA A 1 230 ? -5.634 8.833 5.398 1.00 98.06 230 ALA A N 1
ATOM 1749 C CA . ALA A 1 230 ? -4.344 9.253 5.924 1.00 98.06 230 ALA A CA 1
ATOM 1750 C C . ALA A 1 230 ? -3.669 10.254 4.978 1.00 98.06 230 ALA A C 1
ATOM 1752 O O . ALA A 1 230 ? -4.179 10.565 3.904 1.00 98.06 230 ALA A O 1
ATOM 1753 N N . VAL A 1 231 ? -2.502 10.752 5.380 1.00 98.38 231 VAL A N 1
ATOM 1754 C CA . VAL A 1 231 ? -1.628 11.554 4.519 1.00 98.38 231 VAL A CA 1
ATOM 1755 C C . VAL A 1 231 ? -0.348 10.773 4.277 1.00 98.38 231 VAL A C 1
ATOM 1757 O O . VAL A 1 231 ? 0.258 10.259 5.219 1.00 98.38 231 VAL A O 1
ATOM 1760 N N . ALA A 1 232 ? 0.071 10.698 3.018 1.00 98.31 232 ALA A N 1
ATOM 1761 C CA . ALA A 1 232 ? 1.303 10.028 2.647 1.00 98.31 232 ALA A CA 1
ATOM 1762 C C . ALA A 1 232 ? 2.528 10.782 3.179 1.00 98.31 232 ALA A C 1
ATOM 1764 O O . ALA A 1 232 ? 2.698 11.983 2.962 1.00 98.31 232 ALA A O 1
ATOM 1765 N N . THR A 1 233 ? 3.425 10.067 3.853 1.00 98.12 233 THR A N 1
ATOM 1766 C CA . THR A 1 233 ? 4.674 10.616 4.391 1.00 98.12 233 THR A CA 1
ATOM 1767 C C . THR A 1 233 ? 5.864 9.858 3.825 1.00 98.12 233 THR A C 1
ATOM 1769 O O . THR A 1 233 ? 5.801 8.651 3.632 1.00 98.12 233 THR A O 1
ATOM 1772 N N . ALA A 1 234 ? 6.961 10.548 3.514 1.00 96.75 234 ALA A N 1
ATOM 1773 C CA . ALA A 1 234 ? 8.179 9.867 3.082 1.00 96.75 234 ALA A CA 1
ATOM 1774 C C . ALA A 1 234 ? 8.831 9.135 4.261 1.00 96.75 234 ALA A C 1
ATOM 1776 O O . ALA A 1 234 ? 8.943 9.707 5.348 1.00 96.75 234 ALA A O 1
ATOM 1777 N N . ALA A 1 235 ? 9.314 7.912 4.031 1.00 95.25 235 ALA A N 1
ATOM 1778 C CA . ALA A 1 235 ? 10.184 7.245 4.987 1.00 95.25 235 ALA A CA 1
ATOM 1779 C C . ALA A 1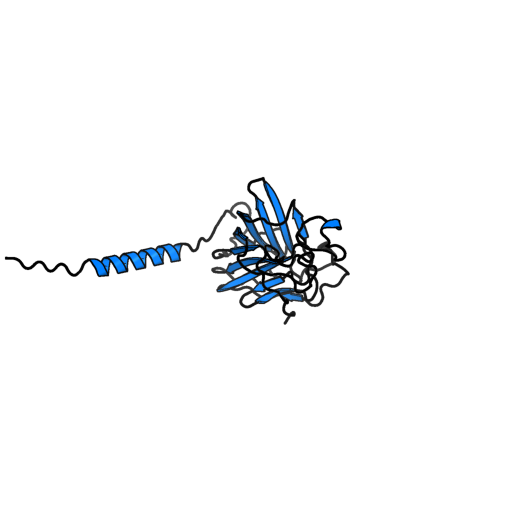 235 ? 11.451 8.074 5.249 1.00 95.25 235 ALA A C 1
ATOM 1781 O O . ALA A 1 235 ? 11.968 8.762 4.365 1.00 95.25 235 ALA A O 1
ATOM 1782 N N . SER A 1 236 ? 11.970 7.983 6.472 1.00 88.81 236 SER A N 1
ATOM 1783 C CA . SER A 1 236 ? 13.262 8.554 6.845 1.00 88.81 236 SER A CA 1
ATOM 1784 C C . SER A 1 236 ? 14.281 7.444 7.084 1.00 88.81 236 SER A C 1
ATOM 1786 O O . SER A 1 236 ? 13.999 6.525 7.851 1.00 88.81 236 SER A O 1
ATOM 1788 N N . GLY A 1 237 ? 15.481 7.584 6.524 1.00 86.44 237 GLY A N 1
ATOM 1789 C CA . GLY A 1 237 ? 16.562 6.609 6.677 1.00 86.44 237 GLY A CA 1
ATOM 1790 C C . GLY A 1 237 ? 16.663 5.641 5.501 1.00 86.44 237 GLY A C 1
ATOM 1791 O O . GLY A 1 237 ? 15.999 5.819 4.484 1.00 86.44 237 GLY A O 1
ATOM 1792 N N . GLU A 1 238 ? 17.535 4.645 5.644 1.00 88.31 238 GLU A N 1
ATOM 1793 C CA . GLU A 1 238 ? 17.740 3.621 4.618 1.00 88.31 238 GLU A CA 1
ATOM 1794 C C . GLU A 1 238 ? 16.529 2.678 4.552 1.00 88.31 238 GLU A C 1
ATOM 1796 O O . GLU A 1 238 ? 16.076 2.210 5.605 1.00 88.31 238 GLU A O 1
ATOM 1801 N N . PRO A 1 239 ? 16.006 2.373 3.351 1.00 92.00 239 PRO A N 1
ATOM 1802 C CA . PRO A 1 239 ? 14.921 1.419 3.210 1.00 92.00 239 PRO A CA 1
ATOM 1803 C C . PRO A 1 239 ? 15.385 0.020 3.608 1.00 92.00 239 PRO A C 1
ATOM 1805 O O . PRO A 1 239 ? 16.513 -0.389 3.330 1.00 92.00 239 PRO A O 1
ATOM 1808 N N . THR A 1 240 ? 14.499 -0.726 4.258 1.00 92.94 240 THR A N 1
ATOM 1809 C CA . THR A 1 240 ? 14.792 -2.102 4.668 1.00 92.94 240 THR A CA 1
ATOM 1810 C C . THR A 1 240 ? 14.504 -3.059 3.519 1.00 92.94 240 THR A C 1
ATOM 1812 O O . THR A 1 240 ? 13.445 -2.991 2.898 1.00 92.94 240 THR A O 1
ATOM 1815 N N . GLU A 1 241 ? 15.430 -3.971 3.243 1.00 92.88 241 GLU A N 1
ATOM 1816 C CA . GLU A 1 241 ? 15.177 -5.055 2.298 1.00 92.88 241 GLU A CA 1
ATOM 1817 C C . GLU A 1 241 ? 14.054 -5.955 2.822 1.00 92.88 241 GLU A C 1
ATOM 1819 O O . GLU A 1 241 ? 14.104 -6.416 3.966 1.00 92.88 241 GLU A O 1
ATOM 1824 N N . ARG A 1 242 ? 13.048 -6.220 1.984 1.00 90.94 242 ARG A N 1
ATOM 1825 C CA . ARG A 1 242 ? 11.967 -7.149 2.309 1.00 90.94 242 ARG A CA 1
ATOM 1826 C C . ARG A 1 242 ? 12.119 -8.467 1.561 1.00 90.94 242 ARG A C 1
ATOM 1828 O O . ARG A 1 242 ? 12.144 -8.500 0.331 1.00 90.94 242 ARG A O 1
ATOM 1835 N N . ASP A 1 243 ? 12.046 -9.546 2.335 1.00 87.31 243 ASP A N 1
ATOM 1836 C CA . ASP A 1 243 ? 11.633 -10.861 1.861 1.00 87.31 243 ASP A CA 1
ATOM 1837 C C . ASP A 1 243 ? 10.224 -11.171 2.377 1.00 87.31 243 ASP A C 1
ATOM 1839 O O . ASP A 1 243 ? 9.974 -11.201 3.586 1.00 87.31 243 ASP A O 1
ATOM 1843 N N . LYS A 1 244 ? 9.283 -11.363 1.447 1.00 88.88 244 LYS A N 1
ATOM 1844 C CA . LYS A 1 244 ? 7.902 -11.740 1.752 1.00 88.88 244 LYS A CA 1
ATOM 1845 C C . LYS A 1 244 ? 7.861 -13.176 2.304 1.00 88.88 244 LYS A C 1
ATOM 1847 O O . LYS A 1 244 ? 8.410 -14.070 1.656 1.00 88.88 244 LYS A O 1
ATOM 1852 N N . PRO A 1 245 ? 7.200 -13.425 3.450 1.00 89.31 245 PRO A N 1
ATOM 1853 C CA . PRO A 1 245 ? 7.000 -14.781 3.950 1.00 89.31 245 PRO A CA 1
ATOM 1854 C C . PRO A 1 245 ? 6.155 -15.636 2.998 1.00 89.31 245 PRO A C 1
ATOM 1856 O O . PRO A 1 245 ? 5.348 -15.122 2.223 1.00 89.31 245 PRO A O 1
ATOM 1859 N N . GLU A 1 246 ? 6.308 -16.954 3.097 1.00 86.81 246 GLU A N 1
ATOM 1860 C CA . GLU A 1 246 ? 5.448 -17.911 2.393 1.00 86.81 246 GLU A CA 1
ATOM 1861 C C . GLU A 1 246 ? 4.002 -17.873 2.922 1.00 86.81 246 GLU A C 1
ATOM 1863 O O . GLU A 1 246 ? 3.724 -17.353 4.009 1.00 86.81 246 GLU A O 1
ATOM 1868 N N . CYS A 1 247 ? 3.078 -18.461 2.160 1.00 82.25 247 CYS A N 1
ATOM 1869 C CA . CYS A 1 247 ? 1.721 -18.718 2.626 1.00 82.25 247 CYS A CA 1
ATOM 1870 C C . CYS A 1 247 ? 1.711 -19.894 3.610 1.00 82.25 247 CYS A C 1
ATOM 1872 O O . CYS A 1 247 ? 1.695 -21.053 3.198 1.00 82.25 247 CYS A O 1
ATOM 1874 N N . ARG A 1 248 ? 1.761 -19.608 4.914 1.00 73.00 248 ARG A N 1
ATOM 1875 C CA . ARG A 1 248 ? 1.679 -20.605 5.991 1.00 73.00 248 ARG A CA 1
ATOM 1876 C C . ARG A 1 248 ? 0.893 -20.083 7.177 1.00 73.00 248 ARG A C 1
ATOM 1878 O O . ARG A 1 248 ? 0.932 -18.853 7.383 1.00 73.00 248 ARG A O 1
#

Secondary structure (DSSP, 8-state):
-------SSHHHHHHHHHHHHHHHHHH---------TTS-SS-PPP-EE---EEEEEEEEESSTTTTTT-SS-SS-SEEEEEEEEEESSPBPTTTEEEEEEEEE-TTS-EEEEEEEPGGG-SSSS----STT---SEEE--B-TT-EEEEEEEB-TT----TTT-HHHH-S-B--BTT-EEEETTTEEEEEESSPBPEEEEESS---TT-EEEEEEEETTSS-EEEEEEEEEEE--SSPEEE-PPP--

Radius of gyration: 22.03 Å; chains: 1; bounding box: 54×57×84 Å

pLDDT: mean 81.86, std 18.38, range [35.25, 98.75]